Protein AF-A0A2E9D670-F1 (afdb_monomer)

Structure (mmCIF, N/CA/C/O backbone):
data_AF-A0A2E9D670-F1
#
_entry.id   AF-A0A2E9D670-F1
#
loop_
_atom_site.group_PDB
_atom_site.id
_atom_site.type_symbol
_atom_site.label_atom_id
_atom_site.label_alt_id
_atom_site.label_comp_id
_atom_site.label_asym_id
_atom_site.label_entity_id
_atom_site.label_seq_id
_atom_site.pdbx_PDB_ins_code
_atom_site.Cartn_x
_atom_site.Cartn_y
_atom_site.Cartn_z
_atom_site.occupancy
_atom_site.B_iso_or_equiv
_atom_site.auth_seq_id
_atom_site.auth_comp_id
_atom_site.auth_asym_id
_atom_site.auth_atom_id
_atom_site.pdbx_PDB_model_num
ATOM 1 N N . MET A 1 1 ? -8.654 -18.720 -28.852 1.00 49.03 1 MET A N 1
ATOM 2 C CA . MET A 1 1 ? -7.302 -19.100 -28.391 1.00 49.03 1 MET A CA 1
ATOM 3 C C . MET A 1 1 ? -7.287 -18.850 -26.893 1.00 49.03 1 MET A C 1
ATOM 5 O O . MET A 1 1 ? -7.589 -17.731 -26.506 1.00 49.03 1 MET A O 1
ATOM 9 N N . TRP A 1 2 ? -7.095 -19.878 -26.067 1.00 53.84 2 TRP A N 1
ATOM 10 C CA . TRP A 1 2 ? -7.056 -19.722 -24.609 1.00 53.84 2 TRP A CA 1
ATOM 11 C C . TRP A 1 2 ? -5.605 -19.459 -24.203 1.00 53.84 2 TRP A C 1
ATOM 13 O O . TRP A 1 2 ? -4.738 -20.267 -24.533 1.00 53.84 2 TRP A O 1
ATOM 23 N N . TYR A 1 3 ? -5.334 -18.323 -23.559 1.00 76.00 3 TYR A N 1
ATOM 24 C CA . TYR A 1 3 ? -4.013 -18.028 -23.004 1.00 76.00 3 TYR A CA 1
ATOM 25 C C . TYR A 1 3 ? -3.920 -18.677 -21.622 1.00 76.00 3 TYR A C 1
ATOM 27 O O . TYR A 1 3 ? -4.697 -18.342 -20.730 1.00 76.00 3 TYR A O 1
ATOM 35 N N . TRP A 1 4 ? -3.008 -19.635 -21.467 1.00 87.31 4 TRP A N 1
ATOM 36 C CA . TRP A 1 4 ? -2.663 -20.201 -20.164 1.00 87.31 4 TRP A CA 1
ATOM 37 C C . TRP A 1 4 ? -1.632 -19.302 -19.472 1.00 87.31 4 TRP A C 1
ATOM 39 O O . TRP A 1 4 ? -0.824 -18.686 -20.170 1.00 87.31 4 TRP A O 1
ATOM 49 N N . PRO A 1 5 ? -1.658 -19.209 -18.133 1.00 90.75 5 PRO A N 1
ATOM 50 C CA . PRO A 1 5 ? -0.642 -18.475 -17.391 1.00 90.75 5 PRO A CA 1
ATOM 51 C C . PRO A 1 5 ? 0.732 -19.117 -17.586 1.00 90.75 5 PRO A C 1
ATOM 53 O O . PRO A 1 5 ? 0.856 -20.342 -17.644 1.00 90.75 5 PRO A O 1
ATOM 56 N N . GLU A 1 6 ? 1.754 -18.277 -17.676 1.00 92.50 6 GLU A N 1
ATOM 57 C CA . GLU A 1 6 ? 3.156 -18.676 -17.824 1.00 92.50 6 GLU A CA 1
ATOM 58 C C . GLU A 1 6 ? 3.788 -19.011 -16.468 1.00 92.50 6 GLU A C 1
ATOM 60 O O . GLU A 1 6 ? 4.666 -19.868 -16.391 1.00 92.50 6 GLU A O 1
ATOM 65 N N . GLU A 1 7 ? 3.314 -18.378 -15.391 1.00 93.00 7 GLU A N 1
ATOM 66 C CA . GLU A 1 7 ? 3.809 -18.573 -14.029 1.00 93.00 7 GLU A CA 1
ATOM 67 C C . GLU A 1 7 ? 2.666 -18.433 -13.011 1.00 93.00 7 GLU A C 1
ATOM 69 O O . GLU A 1 7 ? 1.752 -17.623 -13.184 1.00 93.00 7 GLU A O 1
ATOM 74 N N . TRP A 1 8 ? 2.748 -19.212 -11.930 1.00 95.06 8 TRP A N 1
ATOM 75 C CA . TRP A 1 8 ? 1.956 -19.030 -10.716 1.00 95.06 8 TRP A CA 1
AT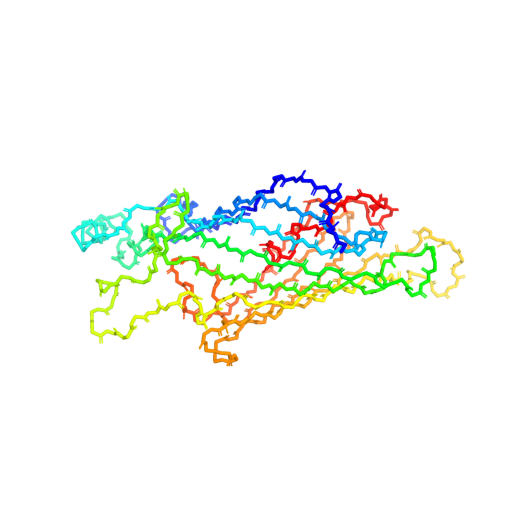OM 76 C C . TRP A 1 8 ? 2.890 -18.819 -9.536 1.00 95.06 8 TRP A C 1
ATOM 78 O O . TRP A 1 8 ? 3.840 -19.583 -9.363 1.00 95.06 8 TRP A O 1
ATOM 88 N N . TYR A 1 9 ? 2.593 -17.840 -8.692 1.00 93.50 9 TYR A N 1
ATOM 89 C CA . TYR A 1 9 ? 3.365 -17.608 -7.478 1.00 93.50 9 TYR A CA 1
ATOM 90 C C . TYR A 1 9 ? 2.505 -17.015 -6.366 1.00 93.50 9 TYR A C 1
ATOM 92 O O . TYR A 1 9 ? 1.443 -16.439 -6.601 1.00 93.50 9 TYR A O 1
ATOM 100 N N . ALA A 1 10 ? 2.977 -17.172 -5.133 1.00 93.25 10 ALA A N 1
ATOM 101 C CA . ALA A 1 10 ? 2.419 -16.500 -3.971 1.00 93.25 10 ALA A CA 1
ATOM 102 C C . ALA A 1 10 ? 3.334 -15.337 -3.580 1.00 93.25 10 ALA A C 1
ATOM 104 O O . ALA A 1 10 ? 4.556 -15.486 -3.564 1.00 93.25 10 ALA A O 1
ATOM 105 N N . SER A 1 11 ? 2.745 -14.195 -3.248 1.00 91.94 11 SER A N 1
ATOM 106 C CA . SER A 1 11 ? 3.453 -13.013 -2.753 1.00 91.94 11 SER A CA 1
ATOM 107 C C . SER A 1 11 ? 2.910 -12.613 -1.390 1.00 91.94 11 SER A C 1
ATOM 109 O O . SER A 1 11 ? 1.715 -12.759 -1.134 1.00 91.94 11 SER A O 1
ATOM 111 N N . LEU A 1 12 ? 3.763 -12.048 -0.539 1.00 93.00 12 LEU A N 1
ATOM 112 C CA . LEU A 1 12 ? 3.358 -11.428 0.717 1.00 93.00 12 LEU A CA 1
ATOM 113 C C . LEU A 1 12 ? 3.993 -10.047 0.808 1.00 93.00 12 LEU A C 1
ATOM 115 O O . LEU A 1 12 ? 5.211 -9.924 0.884 1.00 93.00 12 LEU A O 1
ATOM 119 N N . THR A 1 13 ? 3.160 -9.011 0.856 1.00 92.38 13 THR A N 1
ATOM 120 C CA . THR A 1 13 ? 3.615 -7.665 1.210 1.00 92.38 13 THR A CA 1
ATOM 121 C C . THR A 1 13 ? 3.264 -7.363 2.663 1.00 92.38 13 THR A C 1
ATOM 123 O O . THR A 1 13 ? 2.138 -7.600 3.098 1.00 92.38 13 THR A O 1
ATOM 126 N N . GLY A 1 14 ? 4.232 -6.831 3.407 1.00 91.88 14 GLY A N 1
ATOM 127 C CA . GLY A 1 14 ? 4.066 -6.388 4.787 1.00 91.88 14 GLY A CA 1
ATOM 128 C C . GLY A 1 14 ? 4.483 -4.930 4.954 1.00 91.88 14 GLY A C 1
ATOM 129 O O . GLY A 1 14 ? 5.541 -4.538 4.464 1.00 91.88 14 GLY A O 1
ATOM 130 N N . ARG A 1 15 ? 3.691 -4.131 5.674 1.00 91.69 15 ARG A N 1
ATOM 131 C CA . ARG A 1 15 ? 4.091 -2.800 6.154 1.00 91.69 15 ARG A CA 1
ATOM 132 C C . ARG A 1 15 ? 3.866 -2.711 7.655 1.00 91.69 15 ARG A C 1
ATOM 134 O O . ARG A 1 15 ? 2.823 -3.125 8.151 1.00 91.69 15 ARG A O 1
ATOM 141 N N . PHE A 1 16 ? 4.852 -2.153 8.349 1.00 92.88 16 PHE A N 1
ATOM 142 C CA . PHE A 1 16 ? 4.865 -2.024 9.801 1.00 92.88 16 PHE A CA 1
ATOM 143 C C . PHE A 1 16 ? 5.211 -0.589 10.181 1.00 92.88 16 PHE A C 1
ATOM 145 O O . PHE A 1 16 ? 6.105 0.026 9.600 1.00 92.88 16 PHE A O 1
ATOM 152 N N . SER A 1 17 ? 4.489 -0.041 11.145 1.00 90.88 17 SER A N 1
ATOM 153 C CA . SER A 1 17 ? 4.687 1.298 11.677 1.00 90.88 17 SER A CA 1
ATOM 154 C C . SER A 1 17 ? 4.728 1.227 13.194 1.00 90.88 17 SER A C 1
ATOM 156 O O . SER A 1 17 ? 3.840 0.676 13.850 1.00 90.88 17 SER A O 1
ATOM 158 N N . GLN A 1 18 ? 5.821 1.756 13.732 1.00 92.00 18 GLN A N 1
ATOM 159 C CA . GLN A 1 18 ? 6.082 1.832 15.156 1.00 92.00 18 GLN A CA 1
ATOM 160 C C . GLN A 1 18 ? 5.882 3.268 15.616 1.00 92.00 18 GLN A C 1
ATOM 162 O O . GLN A 1 18 ? 6.469 4.197 15.059 1.00 92.00 18 GLN A O 1
ATOM 167 N N . TYR A 1 19 ? 5.096 3.439 16.671 1.00 90.00 19 TYR A N 1
ATOM 168 C CA . TYR A 1 19 ? 5.005 4.717 17.356 1.00 90.00 19 TYR A CA 1
ATOM 169 C C . TYR A 1 19 ? 6.160 4.833 18.339 1.00 90.00 19 TYR A C 1
ATOM 171 O O . TYR A 1 19 ? 6.303 4.005 19.232 1.00 90.00 19 TYR A O 1
ATOM 179 N N . VAL A 1 20 ? 6.992 5.861 18.191 1.00 91.38 20 VAL A N 1
ATOM 180 C CA . VAL A 1 20 ? 8.143 6.082 19.072 1.00 91.38 20 VAL A CA 1
ATOM 181 C C . VAL A 1 20 ? 7.762 7.107 20.134 1.00 91.38 20 VAL A C 1
ATOM 183 O O . VAL A 1 20 ? 7.506 8.264 19.815 1.00 91.38 20 VAL A O 1
ATOM 186 N N . LYS A 1 21 ? 7.753 6.687 21.406 1.00 91.25 21 LYS A N 1
ATOM 187 C CA . LYS A 1 21 ? 7.510 7.521 22.605 1.00 91.25 21 LYS A CA 1
ATOM 188 C C . LYS A 1 21 ? 6.124 8.176 22.734 1.00 91.25 21 LYS A C 1
ATOM 190 O O . LYS A 1 21 ? 5.902 8.884 23.709 1.00 91.25 21 LYS A O 1
ATOM 195 N N . THR A 1 22 ? 5.195 7.953 21.807 1.00 88.38 22 THR A N 1
ATOM 196 C CA . THR A 1 22 ? 3.822 8.505 21.871 1.00 88.38 22 THR A CA 1
ATOM 197 C C . THR A 1 22 ? 2.778 7.513 22.386 1.00 88.38 22 THR A C 1
ATOM 199 O O . THR A 1 22 ? 1.620 7.877 22.581 1.00 88.38 22 THR A O 1
ATOM 202 N N . ARG A 1 23 ? 3.177 6.254 22.563 1.00 87.38 23 ARG A N 1
ATOM 203 C CA . ARG A 1 23 ? 2.367 5.135 23.047 1.00 87.38 23 ARG A CA 1
ATOM 204 C C . ARG A 1 23 ? 3.189 4.341 24.053 1.00 87.38 23 ARG A C 1
ATOM 206 O O . ARG A 1 23 ? 4.415 4.259 23.907 1.00 87.38 23 ARG A O 1
ATOM 213 N N . ASP A 1 24 ? 2.516 3.730 25.015 1.00 89.00 24 ASP A N 1
ATOM 214 C CA . ASP A 1 24 ? 3.129 2.882 26.026 1.00 89.00 24 ASP A CA 1
ATOM 215 C C . ASP A 1 24 ? 3.973 1.785 25.366 1.00 89.00 24 ASP A C 1
ATOM 217 O O . ASP A 1 24 ? 3.537 1.100 24.442 1.00 89.00 24 ASP A O 1
ATOM 221 N N . SER A 1 25 ? 5.222 1.671 25.815 1.00 90.44 25 SER A N 1
ATOM 222 C CA . SER A 1 25 ? 6.224 0.738 25.284 1.00 90.44 25 SER A CA 1
ATOM 223 C C . SER A 1 25 ? 6.575 0.876 23.788 1.00 90.44 25 SER A C 1
ATOM 225 O O . SER A 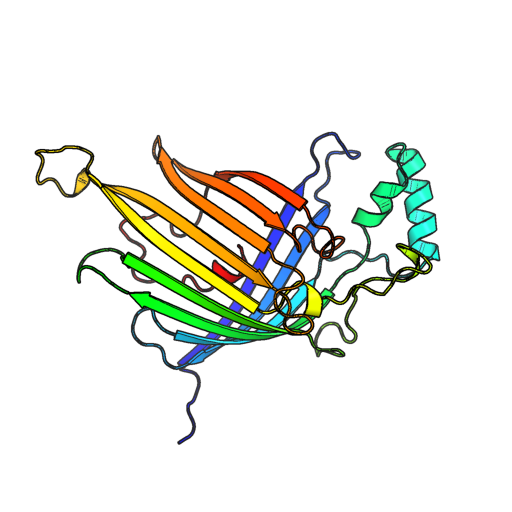1 25 ? 7.233 -0.003 23.239 1.00 90.44 25 SER A O 1
ATOM 227 N N . SER A 1 26 ? 6.223 1.988 23.125 1.00 91.62 26 SER A N 1
ATOM 228 C CA . SER A 1 26 ? 6.531 2.252 21.701 1.00 91.62 26 SER A CA 1
ATOM 229 C C . SER A 1 26 ? 6.196 1.071 20.762 1.00 91.62 26 SER A C 1
ATOM 231 O O . SER A 1 26 ? 7.090 0.495 20.130 1.00 91.62 26 SER A O 1
ATOM 233 N N . PRO A 1 27 ? 4.918 0.664 20.689 1.00 90.94 27 PRO A N 1
ATOM 234 C CA . PRO A 1 27 ? 4.485 -0.562 20.044 1.00 90.94 27 PRO A CA 1
ATOM 235 C C . PRO A 1 27 ? 4.449 -0.436 18.515 1.00 90.94 27 PRO A C 1
ATOM 237 O O . PRO A 1 27 ? 4.354 0.657 17.946 1.00 90.94 27 PRO A O 1
ATOM 240 N N . VAL A 1 28 ? 4.471 -1.592 17.847 1.00 92.25 28 VAL A N 1
ATOM 241 C CA . VAL A 1 28 ? 4.151 -1.718 16.420 1.00 92.25 28 VAL A CA 1
ATOM 242 C C . VAL A 1 28 ? 2.642 -1.889 16.287 1.00 92.25 28 VAL A C 1
ATOM 244 O O . VAL A 1 28 ? 2.092 -2.908 16.704 1.00 92.25 28 VAL A O 1
ATOM 247 N N . ILE A 1 29 ? 1.979 -0.884 15.723 1.00 88.12 29 ILE A N 1
ATOM 248 C CA . ILE A 1 29 ? 0.515 -0.808 15.652 1.00 88.12 29 ILE A CA 1
ATOM 249 C C . ILE A 1 29 ? 0.053 -0.840 14.203 1.00 88.12 29 ILE A C 1
ATOM 251 O O . ILE A 1 29 ? -0.668 -1.765 13.828 1.00 88.12 29 ILE A O 1
ATOM 255 N N . GLY A 1 30 ? 0.495 0.142 13.406 1.00 86.50 30 GLY A N 1
ATOM 256 C CA . GLY A 1 30 ? 0.140 0.248 11.996 1.00 86.50 30 GLY A CA 1
ATOM 257 C C . GLY A 1 30 ? 0.738 -0.939 11.261 1.00 86.50 30 GLY A C 1
ATOM 258 O O . GLY A 1 30 ? 1.947 -1.003 11.036 1.00 86.50 30 GLY A O 1
ATOM 259 N N . LYS A 1 31 ? -0.094 -1.930 10.963 1.00 93.38 31 LYS A N 1
ATOM 260 C CA . LYS A 1 31 ? 0.290 -3.173 10.300 1.00 93.38 31 LYS A CA 1
ATOM 261 C C . LYS A 1 31 ? -0.563 -3.306 9.055 1.00 93.38 31 LYS A C 1
ATOM 263 O O . LYS A 1 31 ? -1.755 -3.026 9.082 1.00 93.38 31 LYS A O 1
ATOM 268 N N . ARG A 1 32 ? 0.040 -3.776 7.974 1.00 94.94 32 ARG A N 1
ATOM 269 C CA . ARG A 1 32 ? -0.664 -4.153 6.750 1.00 94.94 32 ARG A CA 1
ATOM 270 C C . ARG A 1 32 ? -0.041 -5.428 6.235 1.00 94.94 32 ARG A C 1
ATOM 272 O O . ARG A 1 32 ? 1.134 -5.431 5.877 1.00 94.94 32 ARG A O 1
ATOM 279 N N . PHE A 1 33 ? -0.827 -6.488 6.216 1.00 95.81 33 PHE A N 1
ATOM 280 C CA . PHE A 1 33 ? -0.492 -7.763 5.608 1.00 95.81 33 PHE A CA 1
ATOM 281 C C . PHE A 1 33 ? -1.283 -7.878 4.318 1.00 95.81 33 PHE A C 1
ATOM 283 O O . PHE A 1 33 ? -2.485 -7.643 4.318 1.00 95.81 33 PHE A O 1
ATOM 290 N N . ASN A 1 34 ? -0.608 -8.211 3.224 1.00 96.00 34 ASN A N 1
ATOM 291 C CA . ASN A 1 34 ? -1.232 -8.355 1.918 1.00 96.00 34 ASN A CA 1
ATOM 292 C C . ASN A 1 34 ? -0.696 -9.601 1.191 1.00 96.00 34 ASN A C 1
ATOM 294 O O . ASN A 1 34 ? 0.164 -9.471 0.311 1.00 96.00 34 ASN A O 1
ATOM 298 N N . PRO A 1 35 ? -1.097 -10.818 1.610 1.00 96.12 35 PRO A N 1
ATOM 299 C CA . PRO A 1 35 ? -0.859 -12.028 0.834 1.00 96.12 35 PRO A CA 1
ATOM 300 C C . PRO A 1 35 ? -1.681 -12.039 -0.463 1.00 96.12 35 PRO A C 1
ATOM 302 O O . PRO A 1 35 ? -2.842 -11.631 -0.488 1.00 96.12 35 PRO A O 1
ATOM 305 N N . ALA A 1 36 ? -1.100 -12.571 -1.536 1.00 96.25 36 ALA A N 1
ATOM 306 C CA . ALA A 1 36 ? -1.798 -12.785 -2.798 1.00 96.25 36 ALA A CA 1
ATOM 307 C C . ALA A 1 36 ? -1.303 -14.037 -3.527 1.00 96.25 36 ALA A C 1
ATOM 309 O O . ALA A 1 36 ? -0.122 -14.383 -3.465 1.00 96.25 36 ALA A O 1
ATOM 310 N N . LEU A 1 37 ? -2.217 -14.684 -4.248 1.00 96.69 37 LEU A N 1
ATOM 311 C CA . LEU A 1 37 ? -1.911 -15.675 -5.272 1.00 96.69 37 LEU A CA 1
ATOM 312 C C . LEU A 1 37 ? -1.994 -14.991 -6.635 1.00 96.69 37 LEU A C 1
ATOM 314 O O . LEU A 1 37 ? -2.981 -14.314 -6.931 1.00 96.69 37 LEU A O 1
ATOM 318 N N . VAL A 1 38 ? -0.964 -15.168 -7.455 1.00 96.12 38 VAL A N 1
ATOM 319 C CA . VAL A 1 38 ? -0.792 -14.437 -8.708 1.00 96.12 38 VAL A CA 1
ATOM 320 C C . VAL A 1 38 ? -0.579 -15.403 -9.867 1.00 96.12 38 VAL A C 1
ATOM 322 O O . VAL A 1 38 ? 0.178 -16.367 -9.754 1.00 96.12 38 VAL A O 1
ATOM 325 N N . ALA A 1 39 ? -1.250 -15.118 -10.980 1.00 96.69 39 ALA A N 1
ATOM 326 C CA . ALA A 1 39 ? -1.075 -15.749 -12.277 1.00 96.69 39 ALA A CA 1
ATOM 327 C C . ALA A 1 39 ? -0.496 -14.726 -13.259 1.00 96.69 39 ALA A C 1
ATOM 329 O O . ALA A 1 39 ? -1.113 -13.685 -13.499 1.00 96.69 39 ALA A O 1
ATOM 330 N N . ARG A 1 40 ? 0.661 -15.032 -13.845 1.00 95.38 40 ARG A N 1
ATOM 331 C CA . ARG A 1 40 ? 1.338 -14.174 -14.822 1.00 95.38 40 ARG A CA 1
ATOM 332 C C . ARG A 1 40 ? 1.036 -14.601 -16.252 1.00 95.38 40 ARG A C 1
ATOM 334 O O . ARG A 1 40 ? 1.036 -15.789 -16.569 1.00 95.38 40 ARG A O 1
ATOM 341 N N . PHE A 1 41 ? 0.835 -13.617 -17.117 1.00 95.19 41 PHE A N 1
ATOM 342 C CA . PHE A 1 41 ? 0.569 -13.761 -18.541 1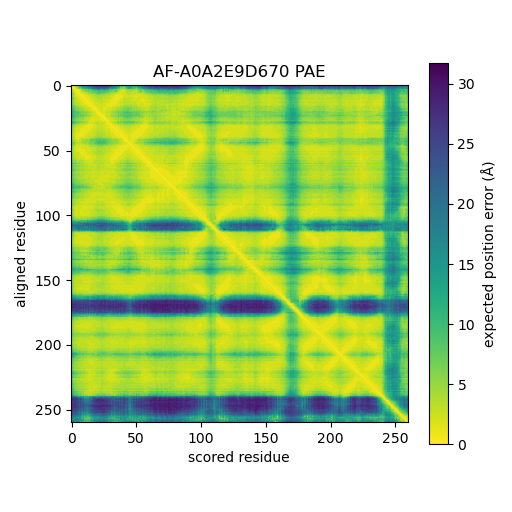.00 95.19 41 PHE A CA 1
ATOM 343 C C . PHE A 1 41 ? 1.401 -12.760 -19.351 1.00 95.19 41 PHE A C 1
ATOM 345 O O . PHE A 1 41 ? 1.804 -11.708 -18.848 1.00 95.19 41 PHE A O 1
ATOM 352 N N . LEU A 1 42 ? 1.535 -13.029 -20.652 1.00 92.75 42 LEU A N 1
ATOM 353 C CA . LEU A 1 42 ? 2.109 -12.111 -21.644 1.00 92.75 42 LEU A CA 1
ATOM 354 C C . LEU A 1 42 ? 3.539 -11.654 -21.302 1.00 92.75 42 LEU A C 1
ATOM 356 O O . LEU A 1 42 ? 3.923 -10.519 -21.598 1.00 92.75 42 LEU A O 1
ATOM 360 N N . GLN A 1 43 ? 4.326 -12.523 -20.675 1.00 90.06 43 GLN A N 1
ATOM 361 C CA . GLN A 1 43 ? 5.676 -12.229 -20.243 1.00 90.06 43 GLN A CA 1
ATOM 362 C C . GLN A 1 43 ? 6.610 -12.121 -21.446 1.00 90.06 43 GLN A C 1
ATOM 364 O O . GLN A 1 43 ? 6.842 -13.066 -22.203 1.00 90.06 43 GLN A O 1
ATOM 369 N N . LYS A 1 44 ? 7.210 -10.943 -21.605 1.00 87.31 44 LYS A N 1
ATOM 370 C CA . LYS A 1 44 ? 8.240 -10.695 -22.614 1.00 87.31 44 LYS A CA 1
ATOM 371 C C . LYS A 1 44 ? 9.369 -9.880 -22.006 1.00 87.31 44 LYS A C 1
ATOM 373 O O . LYS A 1 44 ? 9.288 -8.652 -21.905 1.00 87.31 44 LYS A O 1
ATOM 378 N N . GLY A 1 45 ? 10.436 -10.583 -21.628 1.00 84.94 45 GLY A N 1
ATOM 379 C CA . GLY A 1 45 ? 11.516 -10.009 -20.832 1.00 84.94 45 GLY A CA 1
ATOM 380 C C . GLY A 1 45 ? 10.972 -9.562 -19.479 1.00 84.94 45 GLY A C 1
ATOM 381 O O . GLY A 1 45 ? 10.410 -10.362 -18.737 1.00 84.94 45 GLY A O 1
ATOM 382 N N . GLU A 1 46 ? 11.098 -8.271 -19.191 1.00 84.00 46 GLU A N 1
ATOM 383 C CA . GLU A 1 46 ? 10.616 -7.666 -17.951 1.00 84.00 46 GLU A CA 1
ATOM 384 C C . GLU A 1 46 ? 9.151 -7.208 -17.970 1.00 84.00 46 GLU A C 1
ATOM 386 O O . GLU A 1 46 ? 8.645 -6.812 -16.918 1.00 84.00 46 GLU A O 1
ATOM 391 N N . ASN A 1 47 ? 8.487 -7.240 -19.127 1.00 90.44 47 ASN A N 1
ATOM 392 C CA . ASN A 1 47 ? 7.079 -6.869 -19.273 1.00 90.44 47 ASN A CA 1
ATOM 393 C C . ASN A 1 47 ? 6.190 -8.062 -18.945 1.00 90.44 47 ASN A C 1
ATOM 395 O O . ASN A 1 47 ? 6.503 -9.171 -19.379 1.00 90.44 47 ASN A O 1
ATOM 399 N N . TYR A 1 48 ? 5.085 -7.836 -18.241 1.00 93.25 48 TYR A N 1
ATOM 400 C CA . TYR A 1 48 ? 4.110 -8.880 -17.928 1.00 93.25 48 TYR A CA 1
ATOM 401 C C . TYR A 1 48 ? 2.745 -8.296 -17.552 1.00 93.25 48 TYR A C 1
ATOM 403 O O . TYR A 1 48 ? 2.625 -7.120 -17.192 1.00 93.25 48 TYR A O 1
ATOM 411 N N . LEU A 1 49 ? 1.725 -9.149 -17.592 1.00 96.06 49 LEU A N 1
ATOM 412 C CA . LEU A 1 49 ? 0.396 -8.911 -17.047 1.00 96.06 49 LEU A CA 1
ATOM 413 C C . LEU A 1 49 ? 0.112 -9.941 -15.951 1.00 96.06 49 LEU A C 1
ATOM 415 O O . LEU A 1 49 ? 0.047 -11.133 -16.225 1.00 96.06 49 LEU A O 1
ATOM 419 N N . ASP A 1 50 ? -0.124 -9.476 -14.736 1.00 97.06 50 ASP A N 1
ATOM 420 C CA . ASP A 1 50 ? -0.479 -10.316 -13.601 1.00 97.06 50 ASP A CA 1
ATOM 421 C C . ASP A 1 50 ? -1.972 -10.176 -13.288 1.00 97.06 50 ASP A C 1
ATOM 423 O O . ASP A 1 50 ? -2.502 -9.065 -13.214 1.00 97.06 50 ASP A O 1
ATOM 427 N N . LEU A 1 51 ? -2.637 -11.308 -13.065 1.00 97.62 51 LEU A N 1
ATOM 428 C CA . LEU A 1 51 ? -3.951 -11.393 -12.431 1.00 97.62 51 LEU A CA 1
ATOM 429 C C . LEU A 1 51 ? -3.773 -11.980 -11.035 1.00 97.62 51 LEU A C 1
ATOM 431 O O . LEU A 1 51 ? -3.046 -12.958 -10.872 1.00 97.62 51 LEU A O 1
ATOM 435 N N . SER A 1 52 ? -4.435 -11.423 -10.028 1.00 96.44 52 SER A N 1
ATOM 436 C CA . SER A 1 52 ? -4.288 -11.898 -8.655 1.00 96.44 52 SER A CA 1
ATOM 437 C C . SER A 1 52 ? -5.603 -12.013 -7.904 1.00 96.44 52 SER A C 1
ATOM 439 O O . SER A 1 52 ? -6.576 -11.315 -8.186 1.00 96.44 52 SER A O 1
ATOM 441 N N . ILE A 1 53 ? -5.601 -12.896 -6.911 1.00 97.31 53 ILE A N 1
ATOM 442 C CA . ILE A 1 53 ? -6.539 -12.864 -5.798 1.00 97.31 53 ILE A CA 1
ATOM 443 C C . ILE A 1 53 ? -5.736 -12.608 -4.530 1.00 97.31 53 ILE A C 1
ATOM 445 O O . ILE A 1 53 ? -4.761 -13.309 -4.250 1.00 97.31 53 ILE A O 1
ATOM 449 N N . GLY A 1 54 ? -6.101 -11.562 -3.803 1.00 96.81 54 GLY A N 1
ATOM 450 C CA . GLY A 1 54 ? -5.376 -11.133 -2.618 1.00 96.81 54 GLY A CA 1
ATOM 451 C C . GLY A 1 54 ? -6.298 -10.857 -1.450 1.00 96.81 54 GLY A C 1
ATOM 452 O O . GLY A 1 54 ? -7.502 -10.672 -1.615 1.00 96.81 54 GLY A O 1
ATOM 453 N N . HIS A 1 55 ? -5.693 -10.823 -0.276 1.00 97.06 55 HIS A N 1
ATOM 454 C CA . HIS A 1 55 ? -6.318 -10.426 0.972 1.00 97.06 55 HIS A CA 1
ATOM 455 C C . HIS A 1 55 ? -5.447 -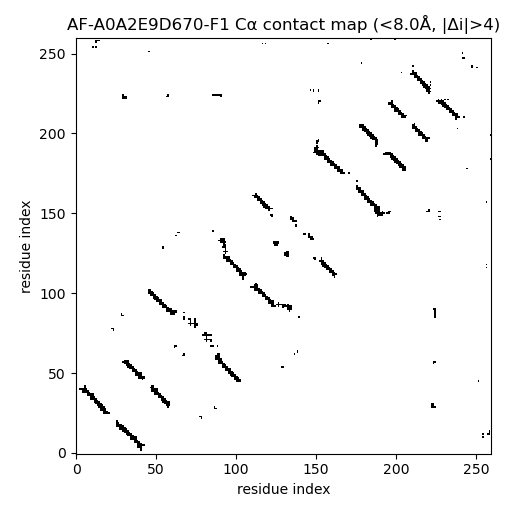9.359 1.604 1.00 97.06 55 HIS A C 1
ATOM 457 O O . HIS A 1 55 ? -4.234 -9.520 1.649 1.00 97.06 55 HIS A O 1
ATOM 463 N N . GLU A 1 56 ? -6.047 -8.286 2.093 1.00 96.19 56 GLU A N 1
ATOM 464 C CA . GLU A 1 56 ? -5.343 -7.214 2.777 1.00 96.19 56 GLU A CA 1
ATOM 465 C C . GLU A 1 56 ? -5.989 -6.963 4.132 1.00 96.19 56 GLU A C 1
ATOM 467 O O . GLU A 1 56 ? -7.195 -6.767 4.192 1.00 96.19 56 GLU A O 1
ATOM 472 N N . SER A 1 57 ? -5.199 -6.950 5.206 1.00 96.31 57 SER A N 1
ATOM 473 C CA . SER A 1 57 ? -5.701 -6.698 6.560 1.00 96.31 57 SER A CA 1
ATOM 474 C C . SER A 1 57 ? -4.645 -6.094 7.481 1.00 96.31 57 SER A C 1
ATOM 476 O O . SER A 1 57 ? -3.443 -6.134 7.201 1.00 96.31 57 SER A O 1
ATOM 478 N N . ASN A 1 58 ? -5.087 -5.518 8.600 1.00 95.62 58 ASN A N 1
ATOM 479 C CA . ASN A 1 58 ? -4.197 -4.964 9.628 1.00 95.62 58 ASN A CA 1
ATOM 480 C C . ASN A 1 58 ? -3.968 -5.896 10.832 1.00 95.62 58 ASN A C 1
ATOM 482 O O . ASN A 1 58 ? -3.148 -5.601 11.709 1.00 95.62 58 ASN A O 1
ATOM 486 N N . GLY A 1 59 ? -4.664 -7.037 10.876 1.00 94.12 59 GLY A N 1
ATOM 487 C CA . GLY A 1 59 ? -4.560 -8.012 11.962 1.00 94.12 59 GLY A CA 1
ATOM 488 C C . GLY A 1 59 ? -4.970 -7.451 13.328 1.00 94.12 59 GLY A C 1
ATOM 489 O O . GLY A 1 59 ? -4.385 -7.843 14.340 1.00 94.12 59 GLY A O 1
ATOM 490 N N . GLN A 1 60 ? -5.898 -6.493 13.349 1.00 94.94 60 GLN A N 1
ATOM 491 C CA . GLN A 1 60 ? -6.534 -5.973 14.560 1.00 94.94 60 GLN A CA 1
ATOM 492 C C . GLN A 1 60 ? -7.931 -6.591 14.742 1.00 94.94 60 GLN A C 1
ATOM 494 O O . GLN A 1 60 ? -8.419 -7.286 13.852 1.00 94.94 60 GLN A O 1
ATOM 499 N N . ASN A 1 61 ? -8.574 -6.386 15.894 1.00 93.00 61 ASN A N 1
ATOM 500 C CA . ASN A 1 61 ? -9.744 -7.176 16.305 1.00 93.00 61 ASN A CA 1
ATOM 501 C C . ASN A 1 61 ? -10.959 -6.371 16.796 1.00 93.00 61 ASN A C 1
ATOM 503 O O . ASN A 1 61 ? -11.988 -6.982 17.086 1.00 93.00 61 ASN A O 1
ATOM 507 N N . ILE A 1 62 ? -10.878 -5.041 16.909 1.00 95.88 62 ILE A N 1
ATOM 508 C CA . ILE A 1 62 ? -12.032 -4.235 17.326 1.00 95.88 62 ILE A CA 1
ATOM 509 C C . ILE A 1 62 ? -12.956 -4.021 16.129 1.00 95.88 62 ILE A C 1
ATOM 511 O O . ILE A 1 62 ? -12.591 -3.341 15.173 1.00 95.88 62 ILE A O 1
ATOM 515 N N . ASN A 1 63 ? -14.163 -4.574 16.199 1.00 94.81 63 ASN A N 1
ATOM 516 C CA . ASN A 1 63 ? -15.198 -4.417 15.173 1.00 94.81 63 ASN A CA 1
ATOM 517 C C . ASN A 1 63 ? -16.600 -4.191 15.765 1.00 94.81 63 ASN A C 1
ATOM 519 O O . ASN A 1 63 ? -17.599 -4.226 15.049 1.00 94.81 63 ASN A O 1
ATOM 523 N N . THR A 1 64 ? -16.691 -3.926 17.073 1.00 95.44 64 THR A N 1
ATOM 524 C CA . THR A 1 64 ? -17.954 -3.617 17.754 1.00 95.44 64 THR A CA 1
ATOM 525 C C . THR A 1 64 ? -17.843 -2.367 18.634 1.00 95.44 64 THR A C 1
ATOM 527 O O . THR A 1 64 ? -16.773 -2.106 19.194 1.00 95.44 64 THR A O 1
ATOM 530 N N . PRO A 1 65 ? -18.956 -1.637 18.857 1.00 95.75 65 PRO A N 1
ATOM 531 C CA . PRO A 1 65 ? -18.958 -0.458 19.727 1.00 95.75 65 PRO A CA 1
ATOM 532 C C . PRO A 1 65 ? -18.513 -0.765 21.165 1.00 95.75 65 PRO A C 1
ATOM 534 O O . PRO A 1 65 ? -17.817 0.031 21.786 1.00 95.75 65 PRO A O 1
ATOM 537 N N . GLY A 1 66 ? -18.889 -1.934 21.700 1.00 96.88 66 GLY A N 1
ATOM 538 C CA . GLY A 1 66 ? -18.534 -2.336 23.065 1.00 96.88 66 GLY A CA 1
ATOM 539 C C . GLY A 1 66 ? -17.038 -2.606 23.242 1.00 96.88 66 GLY A C 1
ATOM 540 O O . GLY A 1 66 ? -16.460 -2.206 24.249 1.00 96.88 66 GLY A O 1
ATOM 541 N N . GLN A 1 67 ? -16.398 -3.237 22.251 1.00 97.00 67 GLN A N 1
ATOM 542 C CA . GLN A 1 67 ? -14.943 -3.412 22.246 1.00 97.00 67 GLN A CA 1
ATOM 543 C C . GLN A 1 67 ? -14.225 -2.067 22.138 1.00 97.00 67 GLN A C 1
ATOM 545 O O . GLN A 1 67 ? -13.261 -1.841 22.862 1.00 97.00 67 GLN A O 1
ATOM 550 N N . PHE A 1 68 ? -14.713 -1.175 21.271 1.00 96.81 68 PHE A N 1
ATOM 551 C CA . PHE A 1 68 ? -14.124 0.147 21.091 1.00 96.81 68 PHE A CA 1
ATOM 552 C C . PHE A 1 68 ? -14.177 0.967 22.387 1.00 96.81 68 PHE A C 1
ATOM 554 O O . PHE A 1 68 ? -13.140 1.423 22.854 1.00 96.81 68 PHE A O 1
ATOM 561 N N . ALA A 1 69 ? -15.340 1.041 23.042 1.00 96.31 69 ALA A N 1
ATOM 562 C CA . ALA A 1 69 ? -15.491 1.745 24.318 1.00 96.31 69 ALA A CA 1
ATOM 563 C C . ALA A 1 69 ? -14.625 1.144 25.446 1.00 96.31 69 ALA A C 1
ATOM 565 O O . ALA A 1 69 ? -14.080 1.871 26.277 1.00 96.31 69 ALA A O 1
ATOM 566 N N . SER A 1 70 ? -14.480 -0.187 25.482 1.00 96.88 70 SER A N 1
ATOM 567 C CA . SER A 1 70 ? -13.586 -0.853 26.439 1.00 96.88 70 SER A CA 1
ATOM 568 C C . SER A 1 70 ? -12.123 -0.482 26.201 1.00 96.88 70 SER A C 1
ATOM 570 O O . SER A 1 70 ? -11.380 -0.261 27.155 1.00 96.88 70 SER A O 1
ATOM 572 N N . GLU A 1 71 ? -11.705 -0.414 24.939 1.00 96.06 71 GLU A N 1
ATOM 573 C CA . GLU A 1 71 ? -10.345 -0.040 24.571 1.00 96.06 71 GLU A CA 1
ATOM 574 C C . GLU A 1 71 ? -10.069 1.444 24.852 1.00 96.06 71 GLU A C 1
ATOM 576 O O . GLU A 1 71 ? -8.995 1.777 25.341 1.00 96.06 71 GLU A O 1
ATOM 581 N N . GLU A 1 72 ? -11.032 2.341 24.623 1.00 96.12 72 GLU A N 1
ATOM 582 C CA . GLU A 1 72 ? -10.900 3.759 24.985 1.00 96.12 72 GLU A CA 1
ATOM 583 C C . GLU A 1 72 ? -10.589 3.936 26.476 1.00 96.12 72 GLU A C 1
ATOM 585 O O . GLU A 1 72 ? -9.685 4.696 26.832 1.00 96.12 72 GLU A O 1
ATOM 590 N N . ALA A 1 73 ? -11.286 3.199 27.348 1.00 96.62 73 ALA A N 1
ATOM 591 C CA . ALA A 1 73 ? -11.031 3.220 28.786 1.00 96.62 73 ALA A CA 1
ATOM 592 C C . ALA A 1 73 ? -9.612 2.728 29.131 1.00 96.62 73 ALA A C 1
ATOM 594 O O . ALA A 1 73 ? -8.912 3.371 29.917 1.00 96.62 73 ALA A O 1
ATOM 595 N N . GLU A 1 74 ? -9.155 1.640 28.501 1.00 95.12 74 GLU A N 1
ATOM 596 C CA . GLU A 1 74 ? -7.794 1.113 28.675 1.00 95.12 74 GLU A CA 1
ATOM 597 C C . GLU A 1 74 ? -6.724 2.118 28.205 1.00 95.12 74 GLU A C 1
ATOM 599 O O . GLU A 1 74 ? -5.701 2.314 28.867 1.00 95.12 74 GLU A O 1
ATOM 604 N N . GLN A 1 75 ? -6.952 2.794 27.076 1.00 94.38 75 GLN A N 1
ATOM 605 C CA . GLN A 1 75 ? -6.010 3.766 26.517 1.00 94.38 75 GLN A CA 1
ATOM 606 C C . GLN A 1 75 ? -5.951 5.067 27.325 1.00 94.38 75 GLN A C 1
ATOM 608 O O . GLN A 1 75 ? -4.881 5.675 27.428 1.00 94.38 75 GLN A O 1
ATOM 613 N N . ILE A 1 76 ? -7.050 5.481 27.960 1.00 94.94 76 ILE A N 1
ATOM 614 C CA . ILE A 1 76 ? -7.025 6.563 28.954 1.00 94.94 76 ILE A CA 1
ATOM 615 C C . ILE A 1 76 ? -6.128 6.175 30.134 1.00 94.94 76 ILE A C 1
ATOM 617 O O . ILE A 1 76 ? -5.292 6.978 30.541 1.00 94.94 76 ILE A O 1
ATOM 621 N N . GLU A 1 77 ? -6.259 4.956 30.660 1.00 93.31 77 GLU A N 1
ATOM 622 C CA . GLU A 1 77 ? -5.474 4.500 31.813 1.00 93.31 77 GLU A CA 1
ATOM 623 C C . GLU A 1 77 ? -3.974 4.396 31.494 1.00 93.31 77 GLU A C 1
ATOM 625 O O . GLU A 1 77 ? -3.139 4.878 32.260 1.00 93.31 77 GLU A O 1
ATOM 630 N N . LYS A 1 78 ? -3.620 3.807 30.347 1.00 91.75 78 LYS A N 1
ATOM 631 C CA . LYS A 1 78 ? -2.217 3.559 29.972 1.00 91.75 78 LYS A CA 1
ATOM 632 C C . LYS A 1 78 ? -1.514 4.773 29.380 1.00 91.75 78 LYS A C 1
ATOM 634 O O . LYS A 1 78 ? -0.328 4.981 29.618 1.00 91.75 78 LYS A O 1
ATOM 639 N N . ASN A 1 79 ? -2.229 5.544 28.565 1.00 90.44 79 ASN A N 1
ATOM 640 C CA . ASN A 1 79 ? -1.641 6.565 27.700 1.00 90.44 79 ASN A CA 1
ATOM 641 C C . ASN A 1 79 ? -2.230 7.964 27.907 1.00 90.44 79 ASN A C 1
ATOM 643 O O . ASN A 1 79 ? -1.739 8.922 27.309 1.00 90.44 79 ASN A O 1
ATOM 647 N N . GLY A 1 80 ? -3.285 8.102 28.713 1.00 92.56 80 GLY A N 1
ATOM 648 C CA . GLY A 1 80 ? -3.977 9.374 28.915 1.00 92.56 80 GLY A CA 1
ATOM 649 C C . GLY A 1 80 ? -4.756 9.864 27.691 1.00 92.56 80 GLY A C 1
ATOM 650 O O . GLY A 1 80 ? -5.102 11.042 27.641 1.00 92.56 80 GLY A O 1
ATOM 651 N N . ASN A 1 81 ? -5.014 9.010 26.690 1.00 93.00 81 ASN A N 1
ATOM 652 C CA . ASN A 1 81 ? -5.687 9.414 25.454 1.00 93.00 81 ASN A CA 1
ATOM 653 C C . ASN A 1 81 ? -6.572 8.298 24.876 1.00 93.00 81 ASN A C 1
ATOM 655 O O . ASN A 1 81 ? -6.067 7.325 24.320 1.00 93.00 81 ASN A O 1
ATOM 659 N N . ALA A 1 82 ? -7.892 8.489 24.939 1.00 93.44 82 ALA A N 1
ATOM 660 C CA . ALA A 1 82 ? -8.890 7.568 24.388 1.00 93.44 82 ALA A CA 1
ATOM 661 C C . ALA A 1 82 ? -8.749 7.345 22.875 1.00 93.44 82 ALA A C 1
ATOM 663 O O . ALA A 1 82 ? -8.983 6.244 22.387 1.00 93.44 82 ALA A O 1
ATOM 664 N N . GLY A 1 83 ? -8.309 8.364 22.125 1.00 91.31 83 GLY A N 1
ATOM 665 C CA . GLY A 1 83 ? -8.213 8.303 20.665 1.00 91.31 83 GLY A CA 1
ATOM 666 C C . GLY A 1 83 ? -7.253 7.225 20.158 1.00 91.31 83 GLY A C 1
ATOM 667 O O . GLY A 1 83 ? -7.347 6.812 19.006 1.00 91.31 83 GLY A O 1
ATOM 668 N N . PHE A 1 84 ? -6.368 6.716 21.019 1.00 93.12 84 PHE A N 1
ATOM 669 C CA . PHE A 1 84 ? -5.459 5.621 20.684 1.00 93.12 84 PHE A CA 1
ATOM 670 C C . PHE A 1 84 ? -6.180 4.270 20.594 1.00 93.12 84 PHE A C 1
ATOM 672 O O . PHE A 1 84 ? -5.572 3.298 20.174 1.00 93.12 84 PHE A O 1
ATOM 679 N N . ALA A 1 85 ? -7.468 4.182 20.936 1.00 93.94 85 ALA A N 1
ATOM 680 C CA . ALA A 1 85 ? -8.270 2.985 20.689 1.00 93.94 85 ALA A CA 1
ATOM 681 C C . ALA A 1 85 ? -8.472 2.717 19.190 1.00 93.94 85 ALA A C 1
ATOM 683 O O . ALA A 1 85 ? -8.599 1.563 18.772 1.00 93.94 85 ALA A O 1
ATOM 684 N N . ARG A 1 86 ? -8.447 3.777 18.366 1.00 93.19 86 ARG A N 1
ATOM 685 C CA . ARG A 1 86 ? -8.598 3.689 16.904 1.00 93.19 86 ARG A CA 1
ATOM 686 C C . ARG A 1 86 ? -7.549 2.781 16.272 1.00 93.19 86 ARG A C 1
ATOM 688 O O . ARG A 1 86 ? -7.879 1.955 15.431 1.00 93.19 86 ARG A O 1
ATOM 695 N N . ASP A 1 87 ? -6.325 2.845 16.785 1.00 92.62 87 ASP A N 1
ATOM 696 C CA . ASP A 1 87 ? -5.164 2.030 16.415 1.00 92.62 87 ASP A CA 1
ATOM 697 C C . ASP A 1 87 ? -5.441 0.506 16.368 1.00 92.62 87 ASP A C 1
ATOM 699 O O . ASP A 1 87 ? -4.720 -0.245 15.702 1.00 92.62 87 ASP A O 1
ATOM 703 N N . LYS A 1 88 ? -6.466 0.030 17.089 1.00 94.44 88 LYS A N 1
ATOM 704 C CA . LYS A 1 88 ? -6.841 -1.388 17.200 1.00 94.44 88 LYS A CA 1
ATOM 705 C C . LYS A 1 88 ? -8.135 -1.756 16.460 1.00 94.44 88 LYS A C 1
ATOM 707 O O . LYS A 1 88 ? -8.623 -2.880 16.607 1.00 94.44 88 LYS A O 1
ATOM 712 N N . ILE A 1 89 ? -8.689 -0.853 15.653 1.00 96.31 89 ILE A N 1
ATOM 713 C CA . ILE A 1 89 ? -9.858 -1.147 14.820 1.00 96.31 89 ILE A CA 1
ATOM 714 C C . ILE A 1 89 ? -9.478 -2.130 13.710 1.00 96.31 89 ILE A C 1
ATOM 716 O O . ILE A 1 89 ? -8.482 -1.956 13.008 1.00 96.31 89 ILE A O 1
ATOM 720 N N . SER A 1 90 ? -10.278 -3.184 13.567 1.00 95.69 90 SER A N 1
ATOM 721 C CA . SER A 1 90 ? -10.087 -4.238 12.578 1.00 95.69 90 SER A CA 1
ATOM 722 C C . SER A 1 90 ? -10.427 -3.752 11.175 1.00 95.69 90 SER A C 1
ATOM 724 O O . SER A 1 90 ? -11.494 -3.178 10.949 1.00 95.69 90 SER A O 1
ATOM 726 N N . ARG A 1 91 ? -9.504 -3.972 10.238 1.00 96.06 91 ARG A N 1
ATOM 727 C CA . ARG A 1 91 ? -9.683 -3.672 8.818 1.00 96.06 91 ARG A CA 1
ATOM 728 C C . ARG A 1 91 ? -9.202 -4.840 7.989 1.00 96.06 91 ARG A C 1
ATOM 730 O O . ARG A 1 91 ? -8.084 -5.326 8.203 1.00 96.06 91 ARG A O 1
ATOM 737 N N . GLY A 1 92 ? -9.974 -5.157 6.961 1.00 96.19 92 GLY A N 1
ATOM 738 C CA . GLY A 1 92 ? -9.532 -6.049 5.913 1.00 96.19 92 GLY A CA 1
ATOM 739 C C . GLY A 1 92 ? -10.559 -6.313 4.822 1.00 96.19 92 GLY A C 1
ATOM 740 O O . GLY A 1 92 ? -11.743 -5.992 4.939 1.00 96.19 92 GLY A O 1
ATOM 741 N N . TRP A 1 93 ? -10.070 -6.833 3.705 1.00 95.81 93 TRP A N 1
ATOM 742 C CA . TRP A 1 93 ? -10.860 -7.132 2.518 1.00 95.81 93 TRP A CA 1
ATOM 743 C C . TRP A 1 93 ? -10.101 -8.070 1.589 1.00 95.81 93 TRP A C 1
ATOM 745 O O . TRP A 1 93 ? -8.872 -8.029 1.479 1.00 95.81 93 TRP A O 1
ATOM 755 N N . ASP A 1 94 ? -10.866 -8.838 0.826 1.00 97.81 94 ASP A N 1
ATOM 756 C CA . ASP A 1 94 ? -10.338 -9.603 -0.293 1.00 97.81 94 ASP A CA 1
ATOM 757 C C . ASP A 1 94 ? -10.526 -8.816 -1.594 1.00 97.81 94 ASP A C 1
ATOM 759 O O . ASP A 1 94 ? -11.449 -8.007 -1.735 1.00 97.81 94 ASP A O 1
ATOM 763 N N . TYR A 1 95 ? -9.649 -9.039 -2.568 1.00 97.62 95 TYR A N 1
ATOM 764 C CA . TYR A 1 95 ? -9.705 -8.346 -3.850 1.00 97.62 95 TYR A CA 1
ATOM 765 C C . TYR A 1 95 ? -9.264 -9.218 -5.022 1.00 97.62 95 TYR A C 1
ATOM 767 O O . TYR A 1 95 ? -8.472 -10.151 -4.881 1.00 97.62 95 TYR A O 1
ATOM 775 N N . LEU A 1 96 ? -9.748 -8.846 -6.206 1.00 98.19 96 LEU A N 1
ATOM 776 C CA . LEU A 1 96 ? -9.197 -9.277 -7.487 1.00 98.19 96 LEU A CA 1
ATOM 777 C C . LEU A 1 96 ? -8.268 -8.186 -8.013 1.00 98.19 96 LEU A C 1
ATOM 779 O O . LEU A 1 96 ? -8.656 -7.019 -8.069 1.00 98.19 96 LEU A O 1
ATOM 783 N N . GLY A 1 97 ? -7.045 -8.550 -8.377 1.00 97.81 97 GLY A N 1
ATOM 784 C CA . GLY A 1 97 ? -6.030 -7.626 -8.858 1.00 97.81 97 GLY A CA 1
ATOM 785 C C . GLY A 1 97 ? -5.679 -7.845 -10.324 1.00 97.81 97 GLY A C 1
ATOM 786 O O . GLY A 1 97 ? -5.663 -8.969 -10.819 1.00 97.81 97 GLY A O 1
ATOM 787 N N . VAL A 1 98 ? -5.349 -6.753 -11.003 1.00 98.00 98 VAL A N 1
ATOM 788 C CA . VAL A 1 98 ? -4.681 -6.744 -12.304 1.00 98.00 98 VAL A CA 1
ATOM 789 C C . VAL A 1 98 ? -3.472 -5.830 -12.185 1.00 98.00 98 VAL A C 1
ATOM 791 O O . VAL A 1 98 ? -3.609 -4.694 -11.736 1.00 98.00 98 VAL A O 1
ATOM 794 N N . THR A 1 99 ? -2.292 -6.300 -12.576 1.00 97.56 99 THR A N 1
ATOM 795 C CA . THR A 1 99 ? -1.084 -5.473 -12.675 1.00 97.56 99 THR A CA 1
ATOM 796 C C . THR A 1 99 ? -0.487 -5.617 -14.059 1.00 97.56 99 THR A C 1
ATOM 798 O O . THR A 1 99 ? -0.139 -6.714 -14.474 1.00 97.56 99 THR A O 1
ATOM 801 N N . TRP A 1 100 ? -0.323 -4.509 -14.766 1.00 97.00 100 TRP A N 1
ATOM 802 C CA . TRP A 1 100 ? 0.415 -4.473 -16.019 1.00 97.00 100 TRP A CA 1
ATOM 803 C C . TRP A 1 100 ? 1.735 -3.741 -15.803 1.00 97.00 100 TRP A C 1
ATOM 805 O O . TRP A 1 100 ? 1.735 -2.555 -15.467 1.00 97.00 100 TRP A O 1
ATOM 815 N N . LYS A 1 101 ? 2.853 -4.452 -15.985 1.00 94.31 101 LYS A N 1
ATOM 816 C CA . LYS A 1 101 ? 4.201 -3.884 -15.936 1.00 94.31 101 LYS A CA 1
ATOM 817 C C . LYS A 1 101 ? 4.744 -3.702 -17.348 1.00 94.31 101 LYS A C 1
ATOM 819 O O . LYS A 1 101 ? 4.738 -4.649 -18.137 1.00 94.31 101 LYS A O 1
ATOM 824 N N . ASN A 1 102 ? 5.306 -2.524 -17.611 1.00 93.12 102 ASN A N 1
ATOM 825 C CA . ASN A 1 102 ? 6.147 -2.280 -18.776 1.00 93.12 102 ASN A CA 1
ATOM 826 C C . ASN A 1 102 ? 7.529 -1.774 -18.348 1.00 93.12 102 ASN A C 1
ATOM 828 O O . ASN A 1 102 ? 7.634 -0.946 -17.448 1.00 93.12 102 ASN A O 1
ATOM 832 N N . ALA A 1 103 ? 8.582 -2.261 -18.992 1.00 89.62 103 ALA A N 1
ATOM 833 C CA . ALA A 1 103 ? 9.961 -1.841 -18.800 1.00 89.62 103 ALA A CA 1
ATOM 834 C C . ALA A 1 103 ? 10.561 -1.454 -20.157 1.00 89.62 103 ALA A C 1
ATOM 836 O O . ALA A 1 103 ? 10.661 -2.277 -21.072 1.00 89.62 103 ALA A O 1
ATOM 837 N N . GLU A 1 104 ? 10.954 -0.191 -20.281 1.00 85.75 104 GLU A N 1
ATOM 838 C CA . GLU A 1 104 ? 11.558 0.382 -21.477 1.00 85.75 104 GLU A CA 1
ATOM 839 C C . GLU A 1 104 ? 13.054 0.605 -21.263 1.00 85.75 104 GLU A C 1
ATOM 841 O O . GLU A 1 104 ? 13.484 1.287 -20.330 1.00 85.75 104 GLU A O 1
ATOM 846 N N . TYR A 1 105 ? 13.861 0.056 -22.168 1.00 79.94 105 TYR A N 1
ATOM 847 C CA . TYR A 1 105 ? 15.312 0.205 -22.153 1.00 79.94 105 TYR A CA 1
ATOM 848 C C . TYR A 1 105 ? 15.714 1.302 -23.133 1.00 79.94 105 TYR A C 1
ATOM 850 O O . TYR A 1 105 ? 15.538 1.163 -24.342 1.00 79.94 105 TYR A O 1
ATOM 858 N N . PHE A 1 106 ? 16.291 2.390 -22.624 1.00 74.75 106 PHE A N 1
ATOM 859 C CA . PHE A 1 106 ? 16.805 3.461 -23.484 1.00 74.75 106 PHE A CA 1
ATOM 860 C C . PHE A 1 106 ? 18.147 3.103 -24.128 1.00 74.75 106 PHE A C 1
ATOM 862 O O . PHE A 1 106 ? 18.503 3.683 -25.154 1.00 74.75 106 PHE A O 1
ATOM 869 N N . LYS A 1 107 ? 18.872 2.122 -23.570 1.00 68.88 107 LYS A N 1
ATOM 870 C CA . LYS A 1 107 ? 20.028 1.482 -24.206 1.00 68.88 107 LYS A CA 1
ATOM 871 C C . LYS A 1 107 ? 19.985 -0.039 -23.990 1.00 68.88 107 LYS A C 1
ATOM 873 O O . LYS A 1 107 ? 19.624 -0.450 -22.891 1.00 68.88 107 LYS A O 1
ATOM 878 N N . PRO A 1 108 ? 20.392 -0.862 -24.979 1.00 55.25 108 PRO A N 1
ATOM 879 C CA . PRO A 1 108 ? 20.299 -2.328 -24.903 1.00 55.25 108 PRO A CA 1
ATOM 880 C C . PRO A 1 108 ? 21.052 -2.988 -23.734 1.00 55.25 108 PRO A C 1
ATOM 882 O O . PRO A 1 108 ? 20.664 -4.071 -23.315 1.00 55.25 108 PRO A O 1
ATOM 885 N N . ASP A 1 109 ? 22.093 -2.334 -23.204 1.00 57.06 109 ASP A N 1
ATOM 886 C CA . ASP A 1 109 ? 22.991 -2.886 -22.174 1.00 57.06 109 ASP A CA 1
ATOM 887 C C . ASP A 1 109 ? 22.940 -2.127 -20.827 1.00 57.06 109 ASP A C 1
ATOM 889 O O . ASP A 1 109 ? 23.829 -2.285 -19.987 1.00 57.06 109 ASP A O 1
ATOM 893 N N . GLU A 1 110 ? 21.942 -1.262 -20.614 1.00 63.88 110 GLU A N 1
ATOM 894 C CA . GLU A 1 110 ? 21.752 -0.510 -19.360 1.00 63.88 110 GLU A CA 1
ATOM 895 C C . GLU A 1 110 ? 20.476 -0.970 -18.620 1.00 63.88 110 GLU A C 1
ATOM 897 O O . GLU A 1 110 ? 19.688 -1.751 -19.150 1.00 63.88 110 GLU A O 1
ATOM 902 N N . LEU A 1 111 ? 20.283 -0.509 -17.376 1.00 60.25 111 LEU A N 1
ATOM 903 C CA . LEU A 1 111 ? 19.015 -0.679 -16.649 1.00 60.25 111 LEU A CA 1
ATOM 904 C C . LEU A 1 111 ? 17.829 -0.131 -17.468 1.00 60.25 111 LEU A C 1
ATOM 906 O O . LEU A 1 111 ? 18.043 0.734 -18.330 1.00 60.25 111 LEU A O 1
ATOM 910 N N . PRO A 1 112 ? 16.585 -0.583 -17.194 1.00 59.25 112 PRO A N 1
ATOM 911 C CA . PRO A 1 112 ? 15.402 0.043 -17.766 1.00 59.25 112 PRO A CA 1
ATOM 912 C C . PRO A 1 112 ? 15.475 1.545 -17.509 1.00 59.25 112 PRO A C 1
ATOM 914 O O . PRO A 1 112 ? 15.604 1.985 -16.369 1.00 59.25 112 PRO A O 1
ATOM 917 N N . GLY A 1 113 ? 15.415 2.335 -18.576 1.00 76.81 113 GLY A N 1
ATOM 918 C CA . GLY A 1 113 ? 15.364 3.781 -18.433 1.00 76.81 113 GLY A CA 1
ATOM 919 C C . GLY A 1 113 ? 14.070 4.190 -17.743 1.00 76.81 113 GLY A C 1
ATOM 920 O O . GLY A 1 113 ? 14.073 5.096 -16.923 1.00 76.81 113 GLY A O 1
ATOM 921 N N . LEU A 1 114 ? 12.975 3.478 -18.021 1.00 88.50 114 LEU A N 1
ATOM 922 C CA . LEU A 1 114 ? 11.676 3.709 -17.411 1.00 88.50 114 LEU A CA 1
ATOM 923 C C . LEU A 1 114 ? 10.954 2.381 -17.179 1.00 88.50 114 LEU A C 1
ATOM 925 O O . LEU A 1 114 ? 10.784 1.588 -18.100 1.00 88.50 114 LEU A O 1
ATOM 929 N N . THR A 1 115 ? 10.471 2.167 -15.961 1.00 90.50 115 THR A N 1
ATOM 930 C CA . THR A 1 115 ? 9.527 1.095 -15.642 1.00 90.50 115 THR A CA 1
ATOM 931 C C . THR A 1 115 ? 8.203 1.700 -15.200 1.00 90.50 115 THR A C 1
ATOM 933 O O . THR A 1 115 ? 8.174 2.580 -14.339 1.00 90.50 115 THR A O 1
ATOM 936 N N . THR A 1 116 ? 7.099 1.218 -15.759 1.00 94.75 116 THR A N 1
ATOM 937 C CA . THR A 1 116 ? 5.744 1.617 -15.383 1.00 94.75 116 THR A CA 1
ATOM 938 C C . THR A 1 116 ? 4.946 0.427 -14.876 1.00 94.75 116 THR A C 1
ATOM 940 O O . THR A 1 116 ? 5.082 -0.693 -15.369 1.00 94.75 116 THR A O 1
ATOM 943 N N . TYR A 1 117 ? 4.101 0.677 -13.882 1.00 96.25 117 TYR A N 1
ATOM 944 C CA . TYR A 1 117 ? 3.112 -0.272 -13.391 1.00 96.25 117 TYR A CA 1
ATOM 945 C C . TYR A 1 117 ? 1.751 0.400 -13.399 1.00 96.25 117 TYR A C 1
ATOM 947 O O . TYR A 1 117 ? 1.595 1.482 -12.834 1.00 96.25 117 TYR A O 1
ATOM 955 N N . TYR A 1 118 ? 0.765 -0.272 -13.976 1.00 97.75 118 TYR A N 1
ATOM 956 C CA . TYR A 1 118 ? -0.641 0.087 -13.856 1.00 97.75 118 TYR A CA 1
ATOM 957 C C . TYR A 1 118 ? -1.343 -1.006 -13.071 1.00 97.75 118 TYR A C 1
ATOM 959 O O . TYR A 1 118 ? -1.253 -2.179 -13.430 1.00 97.75 118 TYR A O 1
ATOM 967 N N . GLN A 1 119 ? -2.016 -0.628 -11.992 1.00 97.56 119 GLN A N 1
ATOM 968 C CA . GLN A 1 119 ? -2.687 -1.565 -11.108 1.00 97.56 119 GLN A CA 1
ATOM 969 C C . GLN A 1 119 ? -4.161 -1.230 -10.987 1.00 97.56 119 GLN A C 1
ATOM 971 O O . GLN A 1 119 ? -4.539 -0.070 -10.820 1.00 97.56 119 GLN A O 1
ATOM 976 N N . PHE A 1 120 ? -4.971 -2.278 -11.009 1.00 98.38 120 PHE A N 1
ATOM 977 C CA . PHE A 1 120 ? -6.367 -2.237 -10.624 1.00 98.38 120 PHE A CA 1
ATOM 978 C C . PHE A 1 120 ? -6.620 -3.283 -9.539 1.00 98.38 120 PHE A C 1
ATOM 980 O O . PHE A 1 120 ? -6.167 -4.419 -9.662 1.00 98.38 120 PHE A O 1
ATOM 987 N N . ARG A 1 121 ? -7.342 -2.914 -8.481 1.00 97.69 121 ARG A N 1
ATOM 988 C CA . ARG A 1 121 ? -7.847 -3.829 -7.456 1.00 97.69 121 ARG A CA 1
ATOM 989 C C . ARG A 1 121 ? -9.341 -3.606 -7.292 1.00 97.69 121 ARG A C 1
ATOM 991 O O . ARG A 1 121 ? -9.772 -2.511 -6.939 1.00 97.69 121 ARG A O 1
ATOM 998 N N . TYR A 1 122 ? -10.112 -4.658 -7.514 1.00 98.00 122 TYR A N 1
ATOM 999 C CA . TYR A 1 122 ? -11.538 -4.693 -7.236 1.00 98.00 122 TYR A CA 1
ATOM 1000 C C . TYR A 1 122 ? -11.772 -5.368 -5.885 1.00 98.00 122 TYR A C 1
ATOM 1002 O O . TYR A 1 122 ? -11.508 -6.561 -5.737 1.00 98.00 122 TYR A O 1
ATOM 1010 N N . PHE A 1 123 ? -12.236 -4.594 -4.907 1.00 97.25 123 PHE A N 1
ATOM 1011 C CA . PHE A 1 123 ? -12.520 -5.073 -3.552 1.00 97.25 123 PHE A CA 1
ATOM 1012 C C . PHE A 1 123 ? -13.849 -5.825 -3.534 1.00 97.25 123 PHE A C 1
ATOM 1014 O O . PHE A 1 123 ? -14.867 -5.294 -3.976 1.00 97.25 123 PHE A O 1
ATOM 1021 N N . LEU A 1 124 ? -13.826 -7.060 -3.044 1.00 96.94 124 LEU A N 1
ATOM 1022 C CA . LEU A 1 124 ? -14.991 -7.932 -2.993 1.00 96.94 124 LEU A CA 1
ATOM 1023 C C . LEU A 1 124 ? -15.855 -7.574 -1.781 1.00 96.94 124 LEU A C 1
ATOM 1025 O O . LEU A 1 124 ? -15.341 -7.402 -0.679 1.00 96.94 124 LEU A O 1
ATOM 1029 N N . ASP A 1 125 ? -17.175 -7.514 -1.967 1.00 95.38 125 ASP A N 1
ATOM 1030 C CA . ASP A 1 125 ? -18.101 -7.347 -0.837 1.00 95.38 125 ASP A CA 1
ATOM 1031 C C . ASP A 1 125 ? -18.082 -8.570 0.091 1.00 95.38 125 ASP A C 1
ATOM 1033 O O . ASP A 1 125 ? -18.217 -8.430 1.306 1.00 95.38 125 ASP A O 1
ATOM 1037 N N . ASN A 1 126 ? -17.895 -9.761 -0.487 1.00 95.50 126 ASN A N 1
ATOM 1038 C CA . ASN A 1 126 ? -17.715 -11.015 0.230 1.00 95.50 126 ASN A CA 1
ATOM 1039 C C . ASN A 1 126 ? -16.645 -11.861 -0.473 1.00 95.50 126 ASN A C 1
ATOM 1041 O O . ASN A 1 126 ? -16.831 -12.284 -1.618 1.00 95.50 126 ASN A O 1
ATOM 1045 N N . GLY A 1 127 ? -15.512 -12.051 0.191 1.00 93.19 127 GLY A N 1
ATOM 1046 C CA . GLY A 1 127 ? -14.349 -12.745 -0.335 1.00 93.19 127 GLY A CA 1
ATOM 1047 C C . GLY A 1 127 ? -14.118 -14.134 0.265 1.00 93.19 127 GLY A C 1
ATOM 1048 O O . GLY A 1 127 ? -14.722 -14.496 1.274 1.00 93.19 127 GLY A O 1
ATOM 1049 N N . PRO A 1 128 ? -13.256 -14.951 -0.361 1.00 91.06 128 PRO A N 1
ATOM 1050 C CA . PRO A 1 128 ? -13.048 -16.340 0.043 1.00 91.06 128 PRO A CA 1
ATOM 1051 C C . PRO A 1 128 ? -12.196 -16.530 1.306 1.00 91.06 128 PRO A C 1
ATOM 1053 O O . PRO A 1 128 ? -12.183 -17.639 1.837 1.00 91.06 128 PRO A O 1
ATOM 1056 N N . LEU A 1 129 ? -11.456 -15.515 1.760 1.00 89.75 129 LEU A N 1
ATOM 1057 C CA . LEU A 1 129 ? -10.545 -15.615 2.904 1.00 89.75 129 LEU A CA 1
ATOM 1058 C C . LEU A 1 129 ? -11.131 -14.945 4.146 1.00 89.75 129 LEU A C 1
ATOM 1060 O O . LEU A 1 129 ? -11.167 -15.566 5.207 1.00 89.75 129 LEU A O 1
ATOM 1064 N N . GLN A 1 130 ? -11.607 -13.707 4.016 1.00 89.00 130 GLN A N 1
ATOM 1065 C CA . GLN A 1 130 ? -12.154 -12.944 5.143 1.00 89.00 130 GLN A CA 1
ATOM 1066 C C . GLN A 1 130 ? -13.680 -13.039 5.260 1.00 89.00 130 GLN A C 1
ATOM 1068 O O . GLN A 1 130 ? -14.242 -12.846 6.339 1.00 89.00 130 GLN A O 1
ATOM 1073 N N . GLY A 1 131 ? -14.368 -13.334 4.160 1.00 91.94 131 GLY A N 1
ATOM 1074 C CA . GLY A 1 131 ? -15.804 -13.126 4.069 1.00 91.94 131 GLY A CA 1
ATOM 1075 C C . GLY A 1 131 ? -16.119 -11.655 3.791 1.00 91.94 131 GLY A C 1
ATOM 1076 O O . GLY A 1 131 ? -15.591 -11.071 2.845 1.00 91.94 131 GLY A O 1
ATOM 1077 N N . GLY A 1 132 ? -16.988 -11.048 4.600 1.00 92.75 132 GLY A N 1
ATOM 1078 C CA . GLY A 1 132 ? -17.378 -9.647 4.438 1.00 92.75 132 GLY A CA 1
ATOM 1079 C C . GLY A 1 132 ? -16.212 -8.675 4.640 1.00 92.75 132 GLY A C 1
ATOM 1080 O O . GLY A 1 132 ? -15.396 -8.856 5.543 1.00 92.75 132 GLY A O 1
ATOM 1081 N N . LYS A 1 133 ? -16.153 -7.624 3.819 1.00 93.00 133 LYS A N 1
ATOM 1082 C CA . LYS A 1 133 ? -15.179 -6.538 3.994 1.00 93.00 133 LYS A CA 1
ATOM 1083 C C . LYS A 1 133 ? -15.391 -5.786 5.315 1.00 93.00 133 LYS A C 1
ATOM 1085 O O . LYS A 1 133 ? -16.508 -5.406 5.662 1.00 93.00 133 LYS A O 1
ATOM 1090 N N . GLU A 1 134 ? -14.298 -5.525 6.016 1.00 92.88 134 GLU A N 1
ATOM 1091 C CA . GLU A 1 134 ? -14.231 -4.712 7.231 1.00 92.88 134 GLU A CA 1
ATOM 1092 C C . GLU A 1 134 ? -13.756 -3.301 6.855 1.00 92.88 134 GLU A C 1
ATOM 1094 O O . GLU A 1 134 ? -12.563 -2.984 6.888 1.00 92.88 134 GLU A O 1
ATOM 1099 N N . GLU A 1 135 ? -14.704 -2.466 6.421 1.00 90.94 135 GLU A N 1
ATOM 1100 C CA . GLU A 1 135 ? -14.468 -1.058 6.078 1.00 90.94 135 GLU A CA 1
ATOM 1101 C C . GLU A 1 135 ? -14.621 -0.158 7.321 1.00 90.94 135 GLU A C 1
ATOM 1103 O O . GLU A 1 135 ? -14.186 -0.516 8.414 1.00 90.94 135 GLU A O 1
ATOM 1108 N N . TRP A 1 136 ? -15.192 1.036 7.153 1.00 92.75 136 TRP A N 1
ATOM 1109 C CA . TRP A 1 136 ? -15.493 1.974 8.228 1.00 92.75 136 TRP A CA 1
ATOM 1110 C C . TRP A 1 136 ? -16.697 1.505 9.058 1.00 92.75 136 TRP A C 1
ATOM 1112 O O . TRP A 1 136 ? -17.712 1.083 8.496 1.00 92.75 136 TRP A O 1
ATOM 1122 N N . TYR A 1 137 ? -16.604 1.607 10.385 1.00 92.56 137 TYR A N 1
ATOM 1123 C CA . TYR A 1 137 ? -17.708 1.303 11.294 1.00 92.56 137 TYR A CA 1
ATOM 1124 C C . TYR A 1 137 ? -18.404 2.572 11.791 1.00 92.56 137 TYR A C 1
ATOM 1126 O O . TYR A 1 137 ? -17.760 3.560 12.132 1.00 92.56 137 TYR A O 1
ATOM 1134 N N . GLU A 1 138 ? -19.726 2.504 11.957 1.00 92.00 138 GLU A N 1
ATOM 1135 C CA . GLU A 1 138 ? -20.544 3.634 12.425 1.00 92.00 138 GLU A CA 1
ATOM 1136 C C . GLU A 1 138 ? -20.111 4.186 13.790 1.00 92.00 138 GLU A C 1
ATOM 1138 O O . GLU A 1 138 ? -20.176 5.392 14.028 1.00 92.00 138 GLU A O 1
ATOM 1143 N N . PHE A 1 139 ? -19.617 3.323 14.683 1.00 91.75 139 PHE A N 1
ATOM 1144 C CA . PHE A 1 139 ? -19.164 3.745 16.009 1.00 91.75 139 PHE A CA 1
ATOM 1145 C C . PHE A 1 139 ? -17.918 4.635 15.974 1.00 91.75 139 PHE A C 1
ATOM 1147 O O . PHE A 1 139 ? -17.615 5.280 16.972 1.00 91.75 139 PHE A O 1
ATOM 1154 N N . GLU A 1 140 ? -17.187 4.675 14.858 1.00 90.62 140 GLU A N 1
ATOM 1155 C CA . GLU A 1 140 ? -15.980 5.491 14.736 1.00 90.62 140 GLU A CA 1
ATOM 1156 C C . GLU A 1 140 ? -16.289 6.981 14.634 1.00 90.62 140 GLU A C 1
ATOM 1158 O O . GLU A 1 140 ? -15.495 7.801 15.094 1.00 90.62 140 GLU A O 1
ATOM 1163 N N . ASN A 1 141 ? -17.415 7.326 14.005 1.00 87.94 141 ASN A N 1
ATOM 1164 C CA . ASN A 1 141 ? -17.941 8.683 13.943 1.00 87.94 141 ASN A CA 1
ATOM 1165 C C . ASN A 1 141 ? -19.461 8.636 13.677 1.00 87.94 141 ASN A C 1
ATOM 1167 O O . ASN A 1 141 ? -19.891 8.678 12.519 1.00 87.94 141 ASN A O 1
ATOM 1171 N N . PRO A 1 142 ? -20.285 8.515 14.735 1.00 86.06 142 PRO A N 1
ATOM 1172 C CA . PRO A 1 142 ? -21.727 8.350 14.595 1.00 86.06 142 PRO A CA 1
ATOM 1173 C C . PRO A 1 142 ? -22.377 9.478 13.783 1.00 86.06 142 PRO A C 1
ATOM 1175 O O . PRO A 1 142 ? -22.195 10.659 14.077 1.00 86.06 142 PRO A O 1
ATOM 1178 N N . GLY A 1 143 ? -23.172 9.110 12.775 1.00 85.31 143 GLY A N 1
ATOM 1179 C CA . GLY A 1 143 ? -23.869 10.057 11.896 1.00 85.31 143 GLY A CA 1
ATOM 1180 C C . GLY A 1 143 ? -23.040 10.605 10.728 1.00 85.31 143 GLY A C 1
ATOM 1181 O O . GLY A 1 143 ? -23.565 11.407 9.955 1.00 85.31 143 GLY A O 1
ATOM 1182 N N . ALA A 1 144 ? -21.780 10.186 10.575 1.00 89.94 144 ALA A N 1
ATOM 1183 C CA . ALA A 1 144 ? -21.000 10.457 9.372 1.00 89.94 144 ALA A CA 1
ATOM 1184 C C . ALA A 1 144 ? -21.396 9.527 8.211 1.00 89.94 144 ALA A C 1
ATOM 1186 O O . ALA A 1 144 ? -21.917 8.429 8.412 1.00 89.94 144 ALA A O 1
ATOM 1187 N N . GLU A 1 145 ? -21.129 9.975 6.984 1.00 88.94 145 GLU A N 1
ATOM 1188 C CA . GLU A 1 145 ? -21.258 9.129 5.796 1.00 88.94 145 GLU A CA 1
ATOM 1189 C C . GLU A 1 145 ? -20.215 7.997 5.842 1.00 88.94 145 GLU A C 1
ATOM 1191 O O . GLU A 1 145 ? -19.045 8.276 6.118 1.00 88.94 145 GLU A O 1
ATOM 1196 N N . PRO A 1 146 ? -20.596 6.736 5.556 1.00 90.00 146 PRO A N 1
ATOM 1197 C CA . PRO A 1 146 ? -19.655 5.627 5.580 1.00 90.00 146 PRO A CA 1
ATOM 1198 C C . PRO A 1 146 ? -18.551 5.773 4.539 1.00 90.00 146 PRO A C 1
ATOM 1200 O O . PRO A 1 146 ? -18.821 5.870 3.336 1.00 90.00 146 PRO A O 1
ATOM 1203 N N . GLU A 1 147 ? -17.307 5.681 4.996 1.00 93.50 147 GLU A N 1
ATOM 1204 C CA . GLU A 1 147 ? -16.156 5.666 4.107 1.00 93.50 147 GLU A CA 1
ATOM 1205 C C . GLU A 1 147 ? -15.961 4.261 3.534 1.00 93.50 147 GLU A C 1
ATOM 1207 O O . GLU A 1 147 ? -15.906 3.269 4.268 1.00 93.50 147 GLU A O 1
ATOM 1212 N N . LYS A 1 148 ? -15.888 4.173 2.201 1.00 95.00 148 LYS A N 1
ATOM 1213 C CA . LYS A 1 148 ? -15.721 2.914 1.459 1.00 95.00 148 LYS A CA 1
ATOM 1214 C C . LYS A 1 148 ? -14.341 2.842 0.842 1.00 95.00 148 LYS A C 1
ATOM 1216 O O . LYS A 1 148 ? -13.917 3.767 0.151 1.00 95.00 148 LYS A O 1
ATOM 1221 N N . ARG A 1 149 ? -13.672 1.699 0.953 1.00 95.19 149 ARG A N 1
ATOM 1222 C CA . ARG A 1 149 ? -12.303 1.500 0.467 1.00 95.19 149 ARG A CA 1
ATOM 1223 C C . ARG A 1 149 ? -12.159 1.777 -1.029 1.00 95.19 149 ARG A C 1
ATOM 1225 O O . ARG A 1 149 ? -11.182 2.391 -1.457 1.00 95.19 149 ARG A O 1
ATOM 1232 N N . SER A 1 150 ? -13.165 1.395 -1.813 1.00 96.94 150 SER A N 1
ATOM 1233 C CA . SER A 1 150 ? -13.231 1.626 -3.261 1.00 96.94 150 SER A CA 1
ATOM 1234 C C . SER A 1 150 ? -13.222 3.103 -3.671 1.00 96.94 150 SER A C 1
ATOM 1236 O O . SER A 1 150 ? -13.118 3.409 -4.862 1.00 96.94 150 SER A O 1
ATOM 1238 N N . GLU A 1 151 ? -13.437 4.035 -2.740 1.00 97.44 151 GLU A N 1
ATOM 1239 C CA . GLU A 1 151 ? -13.391 5.480 -2.994 1.00 97.44 151 GLU A CA 1
ATOM 1240 C C . GLU A 1 151 ? -11.985 6.061 -2.837 1.00 97.44 151 GLU A C 1
ATOM 1242 O O . GLU A 1 151 ? -11.724 7.136 -3.372 1.00 97.44 151 GLU A O 1
ATOM 1247 N N . TYR A 1 152 ? -11.090 5.356 -2.144 1.00 97.12 152 TYR A N 1
ATOM 1248 C CA . TYR A 1 152 ? -9.759 5.837 -1.759 1.00 97.12 152 TYR A CA 1
ATOM 1249 C C . TYR A 1 152 ? -8.621 5.058 -2.420 1.00 97.12 152 TYR A C 1
ATOM 1251 O O . TYR A 1 152 ? -7.519 5.582 -2.563 1.00 97.12 152 TYR A O 1
ATOM 1259 N N . ASP A 1 153 ? -8.877 3.815 -2.828 1.00 96.50 153 ASP A N 1
ATOM 1260 C CA . ASP A 1 153 ? -7.882 2.928 -3.421 1.00 96.50 153 ASP A CA 1
ATOM 1261 C C . ASP A 1 153 ? -8.502 2.038 -4.508 1.00 96.50 153 ASP A C 1
ATOM 1263 O O . ASP A 1 153 ? -9.723 1.909 -4.637 1.00 96.50 153 ASP A O 1
ATOM 1267 N N . GLY A 1 154 ? -7.634 1.388 -5.272 1.00 96.19 154 GLY A N 1
ATOM 1268 C CA . GLY A 1 154 ? -7.975 0.371 -6.253 1.00 96.19 154 GLY A CA 1
ATOM 1269 C C . GLY A 1 154 ? -7.551 0.721 -7.671 1.00 96.19 154 GLY A C 1
ATOM 1270 O O . GLY A 1 154 ? -7.591 -0.156 -8.519 1.00 96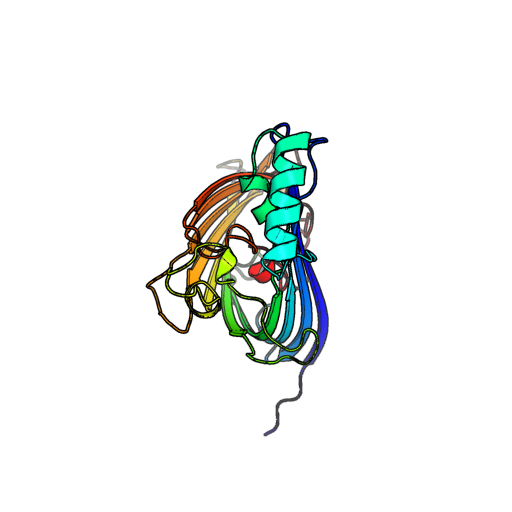.19 154 GLY A O 1
ATOM 1271 N N . LEU A 1 155 ? -7.093 1.941 -7.944 1.00 98.12 155 LEU A N 1
ATOM 1272 C CA . LEU A 1 155 ? -6.396 2.294 -9.181 1.00 98.12 155 LEU A CA 1
ATOM 1273 C C . LEU A 1 155 ? -5.063 2.944 -8.842 1.00 98.12 155 LEU A C 1
ATOM 1275 O O . LEU A 1 155 ? -5.032 3.942 -8.123 1.00 98.12 155 LEU A O 1
ATOM 1279 N N . SER A 1 156 ? -3.969 2.424 -9.396 1.00 97.75 156 SER A N 1
ATOM 1280 C CA . SER A 1 156 ? -2.644 3.011 -9.202 1.00 97.75 156 SER A CA 1
ATOM 1281 C C . SER A 1 156 ? -1.814 3.029 -10.476 1.00 97.75 156 SER A C 1
ATOM 1283 O O . SER A 1 156 ? -1.870 2.109 -11.290 1.00 97.75 156 SER A O 1
ATOM 1285 N N . ALA A 1 157 ? -0.984 4.059 -10.605 1.00 97.62 157 ALA A N 1
ATOM 1286 C CA . ALA A 1 157 ? 0.082 4.139 -11.592 1.00 97.62 157 ALA A CA 1
ATOM 1287 C C . ALA A 1 157 ? 1.405 4.438 -10.878 1.00 97.62 157 ALA A C 1
ATOM 1289 O O . ALA A 1 157 ? 1.490 5.403 -10.120 1.00 97.62 157 ALA A O 1
ATOM 1290 N N . LEU A 1 158 ? 2.428 3.619 -11.109 1.00 96.50 158 LEU A N 1
ATOM 1291 C CA . LEU A 1 158 ? 3.779 3.814 -10.584 1.00 96.50 158 LEU A CA 1
ATOM 1292 C C . LEU A 1 158 ? 4.754 3.968 -11.747 1.00 96.50 158 LEU A C 1
ATOM 1294 O O . LEU A 1 158 ? 4.809 3.116 -12.628 1.00 96.50 158 LEU A O 1
ATOM 1298 N N . PHE A 1 159 ? 5.556 5.023 -11.701 1.00 95.00 159 PHE A N 1
ATOM 1299 C CA . PHE A 1 159 ? 6.644 5.296 -12.629 1.00 95.00 159 PHE A CA 1
ATOM 1300 C C . PHE A 1 159 ? 7.959 5.199 -11.869 1.00 95.00 159 PHE A C 1
ATOM 1302 O O . PHE A 1 159 ? 8.095 5.806 -10.809 1.00 95.00 159 PHE A O 1
ATOM 1309 N N . VAL A 1 160 ? 8.919 4.450 -12.400 1.00 91.75 160 VAL A N 1
ATOM 1310 C CA . VAL A 1 160 ? 10.268 4.308 -11.850 1.00 91.75 160 VAL A CA 1
ATOM 1311 C C . VAL A 1 160 ? 11.266 4.652 -12.944 1.00 91.75 160 VAL A C 1
ATOM 1313 O O . VAL A 1 160 ? 11.237 4.049 -14.012 1.00 91.75 160 VAL A O 1
ATOM 1316 N N . TYR A 1 161 ? 12.126 5.625 -12.678 1.00 89.25 161 TYR A N 1
ATOM 1317 C CA . TYR A 1 161 ? 13.174 6.076 -13.583 1.00 89.25 161 TYR A CA 1
ATOM 1318 C C . TYR A 1 161 ? 14.532 5.834 -12.929 1.00 89.25 161 TYR A C 1
ATOM 1320 O O . TYR A 1 161 ? 14.830 6.420 -11.881 1.00 89.25 161 TYR A O 1
ATOM 1328 N N . ASP A 1 162 ? 15.339 4.977 -13.546 1.00 83.50 162 ASP A N 1
ATOM 1329 C CA . ASP A 1 162 ? 16.686 4.651 -13.091 1.00 83.50 162 ASP A CA 1
ATOM 1330 C C . ASP A 1 162 ? 17.713 5.419 -13.929 1.00 83.50 162 ASP A C 1
ATOM 1332 O O . ASP A 1 162 ? 17.732 5.374 -15.161 1.00 83.50 162 ASP A O 1
ATOM 1336 N N . TYR A 1 163 ? 18.584 6.162 -13.251 1.00 79.88 163 TYR A N 1
ATOM 1337 C CA . TYR A 1 163 ? 19.574 7.028 -13.874 1.00 79.88 163 TYR A CA 1
ATOM 1338 C C . TYR A 1 163 ? 20.945 6.857 -13.237 1.00 79.88 163 TYR A C 1
ATOM 1340 O O . TYR A 1 163 ? 21.075 6.677 -12.032 1.00 79.88 163 TYR A O 1
ATOM 1348 N N . TYR A 1 164 ? 22.000 6.982 -14.038 1.00 75.25 164 TYR A N 1
ATOM 1349 C CA . TYR A 1 164 ? 23.370 6.963 -13.541 1.00 75.25 164 TYR A CA 1
ATOM 1350 C C . TYR A 1 164 ? 23.991 8.354 -13.608 1.00 75.25 164 TYR A C 1
ATOM 1352 O O . TYR A 1 164 ? 24.212 8.902 -14.691 1.00 75.25 164 TYR A O 1
ATOM 1360 N N . LEU A 1 165 ? 24.366 8.892 -12.450 1.00 69.19 165 LEU A N 1
ATOM 1361 C CA . LEU A 1 165 ? 25.241 10.054 -12.388 1.00 69.19 165 LEU A CA 1
ATOM 1362 C C . LEU A 1 165 ? 26.650 9.630 -12.818 1.00 69.19 165 LEU A C 1
ATOM 1364 O O . LEU A 1 165 ? 27.247 8.728 -12.225 1.00 69.19 165 LEU A O 1
ATOM 1368 N N . LYS A 1 166 ? 27.192 10.289 -13.848 1.00 63.16 166 LYS A N 1
ATOM 1369 C CA . LYS A 1 166 ? 28.619 10.192 -14.181 1.00 63.16 166 LYS A CA 1
ATOM 1370 C C . LYS A 1 166 ? 29.401 10.884 -13.069 1.00 63.16 166 LYS A C 1
ATOM 1372 O O . LYS A 1 166 ? 29.206 12.080 -12.868 1.00 63.16 166 LYS A O 1
ATOM 1377 N N . SER A 1 167 ? 30.264 10.163 -12.354 1.00 56.12 167 SER A N 1
ATOM 1378 C CA . SER A 1 167 ? 31.037 10.787 -11.277 1.00 56.12 167 SER A CA 1
ATOM 1379 C C . SER A 1 167 ? 32.242 11.593 -11.766 1.00 56.12 167 SER A C 1
ATOM 1381 O O . SER A 1 167 ? 32.831 12.287 -10.948 1.00 56.12 167 SER A O 1
ATOM 1383 N N . ASP A 1 168 ? 32.614 11.519 -13.052 1.00 56.06 168 ASP A N 1
ATOM 1384 C CA . ASP A 1 168 ? 33.760 12.262 -13.588 1.00 56.06 168 ASP A CA 1
ATOM 1385 C C . ASP A 1 168 ? 33.541 12.683 -15.061 1.00 56.06 168 ASP A C 1
ATOM 1387 O O . ASP A 1 168 ? 33.392 11.811 -15.931 1.00 56.06 168 ASP A O 1
ATOM 1391 N N . PRO A 1 169 ? 33.492 13.990 -15.392 1.00 49.41 169 PRO A N 1
ATOM 1392 C CA . PRO A 1 169 ? 33.389 14.481 -16.765 1.00 49.41 169 PRO A CA 1
ATOM 1393 C C . PRO A 1 169 ? 34.739 14.334 -17.493 1.00 49.41 169 PRO A C 1
ATOM 1395 O O . PRO A 1 169 ? 35.397 15.312 -17.826 1.00 49.41 169 PRO A O 1
ATOM 1398 N N . GLY A 1 170 ? 35.173 13.094 -17.724 1.00 54.72 170 GLY A N 1
ATOM 1399 C CA . GLY A 1 170 ? 36.441 12.800 -18.400 1.00 54.72 170 GLY A CA 1
ATOM 1400 C C . GLY A 1 170 ? 36.907 11.346 -18.321 1.00 54.72 170 GLY A C 1
ATOM 1401 O O . GLY A 1 170 ? 37.732 10.935 -19.134 1.00 54.72 170 GLY A O 1
ATOM 1402 N N . SER A 1 171 ? 36.366 10.536 -17.402 1.00 50.47 171 SER A N 1
ATOM 1403 C CA . SER A 1 171 ? 36.727 9.118 -17.306 1.00 50.47 171 SER A CA 1
ATOM 1404 C C . SER A 1 171 ? 35.798 8.248 -18.167 1.00 50.47 171 SER A C 1
ATOM 1406 O O . SER A 1 171 ? 34.574 8.389 -18.149 1.00 50.47 171 SER A O 1
ATOM 1408 N N . SER A 1 172 ? 36.384 7.337 -18.949 1.00 54.25 172 SER A N 1
ATOM 1409 C CA . SER A 1 172 ? 35.648 6.276 -19.662 1.00 54.25 172 SER A CA 1
ATOM 1410 C C . SER A 1 172 ? 35.418 5.040 -18.780 1.00 54.25 172 SER A C 1
ATOM 1412 O O . SER A 1 172 ? 34.987 3.999 -19.275 1.00 54.25 172 SER A O 1
ATOM 1414 N N . ASP A 1 173 ? 35.718 5.124 -17.479 1.00 53.34 173 ASP A N 1
AT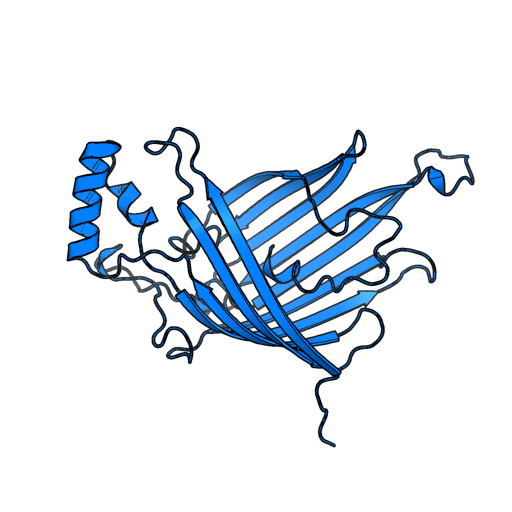OM 1415 C CA . ASP A 1 173 ? 35.612 3.981 -16.582 1.00 53.34 173 ASP A CA 1
ATOM 1416 C C . ASP A 1 173 ? 34.157 3.781 -16.137 1.00 53.34 173 ASP A C 1
ATOM 1418 O O . ASP A 1 173 ? 33.579 4.579 -15.393 1.00 53.34 173 ASP A O 1
ATOM 1422 N N . SER A 1 174 ? 33.563 2.678 -16.593 1.00 51.91 174 SER A N 1
ATOM 1423 C CA . SER A 1 174 ? 32.207 2.237 -16.240 1.00 51.91 174 SER A CA 1
ATOM 1424 C C . SER A 1 174 ? 31.972 2.096 -14.727 1.00 51.91 174 SER A C 1
ATOM 1426 O O . SER A 1 174 ? 30.829 2.180 -14.278 1.00 51.91 174 SER A O 1
ATOM 1428 N N . LYS A 1 175 ? 33.041 1.956 -13.927 1.00 52.75 175 LYS A N 1
ATOM 1429 C CA . LYS A 1 175 ? 32.990 1.813 -12.461 1.00 52.75 175 LYS A CA 1
ATOM 1430 C C . LYS A 1 175 ? 32.625 3.096 -11.704 1.00 52.75 175 LYS A C 1
ATOM 1432 O O . LYS A 1 175 ? 32.341 3.026 -10.510 1.00 52.75 175 LYS A O 1
ATOM 1437 N N . SER A 1 176 ? 32.602 4.239 -12.390 1.00 57.09 176 SER A N 1
ATOM 1438 C CA . SER A 1 176 ? 32.363 5.581 -11.837 1.00 57.09 176 SER A CA 1
ATOM 1439 C C . SER A 1 176 ? 30.882 6.013 -11.838 1.00 57.09 176 SER A C 1
ATOM 1441 O O . SER A 1 176 ? 30.531 7.123 -11.442 1.00 57.09 176 SER A O 1
ATOM 1443 N N . LYS A 1 177 ? 29.966 5.152 -12.292 1.00 66.00 177 LYS A N 1
ATOM 1444 C CA . LYS A 1 177 ? 28.533 5.470 -12.350 1.00 66.00 177 LYS A CA 1
ATOM 1445 C C . LYS A 1 177 ? 27.867 5.246 -10.989 1.00 66.00 177 LYS A C 1
ATOM 1447 O O . LYS A 1 177 ? 27.880 4.123 -10.483 1.00 66.00 177 LYS A O 1
ATOM 1452 N N . LYS A 1 178 ? 27.251 6.294 -10.427 1.00 73.19 178 LYS A N 1
ATOM 1453 C CA . LYS A 1 178 ? 26.415 6.188 -9.220 1.00 73.19 178 LYS A CA 1
ATOM 1454 C C . LYS A 1 178 ? 24.935 6.119 -9.600 1.00 73.19 178 LYS A C 1
ATOM 1456 O O . LYS A 1 178 ? 24.457 7.050 -10.253 1.00 73.19 178 LYS A O 1
ATOM 1461 N N . PRO A 1 179 ? 24.221 5.050 -9.228 1.00 76.56 179 PRO A N 1
ATOM 1462 C CA . PRO A 1 179 ? 22.799 4.918 -9.508 1.00 76.56 179 PRO A CA 1
ATOM 1463 C C . PRO A 1 179 ? 21.975 5.898 -8.665 1.00 76.56 179 PRO A C 1
ATOM 1465 O O . PRO A 1 179 ? 22.237 6.117 -7.480 1.00 76.56 179 PRO A O 1
ATOM 1468 N N . VAL A 1 180 ? 20.967 6.478 -9.300 1.00 84.88 180 VAL A N 1
ATOM 1469 C CA . VAL A 1 180 ? 19.922 7.308 -8.711 1.00 84.88 180 VAL A CA 1
ATOM 1470 C C . VAL A 1 180 ? 18.597 6.796 -9.243 1.00 84.88 180 VAL A C 1
ATOM 1472 O O . VAL A 1 180 ? 18.448 6.585 -10.445 1.00 84.88 180 VAL A O 1
ATOM 1475 N N . LYS A 1 181 ? 17.631 6.631 -8.351 1.00 87.56 181 LYS A N 1
ATOM 1476 C CA . LYS A 1 181 ? 16.303 6.136 -8.680 1.00 87.56 181 LYS A CA 1
ATOM 1477 C C . LYS A 1 181 ? 15.265 7.172 -8.311 1.00 87.56 181 LYS A C 1
ATOM 1479 O O . LYS A 1 181 ? 15.215 7.619 -7.169 1.00 87.56 181 LYS A O 1
ATOM 1484 N N . PHE A 1 182 ? 14.410 7.515 -9.256 1.00 91.56 182 PHE A N 1
ATOM 1485 C CA . PHE A 1 182 ? 13.217 8.304 -9.000 1.00 91.56 182 PHE A CA 1
ATOM 1486 C C . PHE A 1 182 ? 11.994 7.402 -9.104 1.00 91.56 182 PHE A C 1
ATOM 1488 O O . PHE A 1 182 ? 11.892 6.610 -10.039 1.00 91.56 182 PHE A O 1
ATOM 1495 N N . ALA A 1 183 ? 11.062 7.512 -8.163 1.00 93.81 183 ALA A N 1
ATOM 1496 C CA . ALA A 1 183 ? 9.766 6.865 -8.281 1.00 93.81 183 ALA A CA 1
ATOM 1497 C C . ALA A 1 183 ? 8.629 7.838 -7.978 1.00 93.81 183 ALA A C 1
ATOM 1499 O O . ALA A 1 183 ? 8.711 8.629 -7.042 1.00 93.81 183 ALA A O 1
ATOM 1500 N N . ALA A 1 184 ? 7.559 7.753 -8.763 1.00 96.44 184 ALA A N 1
ATOM 1501 C CA . ALA A 1 184 ? 6.332 8.506 -8.560 1.00 96.44 184 ALA A CA 1
ATOM 1502 C C . ALA A 1 184 ? 5.140 7.552 -8.622 1.00 96.44 184 ALA A C 1
ATOM 1504 O O . ALA A 1 184 ? 4.930 6.897 -9.644 1.00 96.44 184 ALA A O 1
ATOM 1505 N N . LYS A 1 185 ? 4.360 7.476 -7.542 1.00 97.25 185 LYS A N 1
ATOM 1506 C CA . LYS A 1 185 ? 3.120 6.702 -7.475 1.00 97.25 185 LYS A CA 1
ATOM 1507 C C . LYS A 1 185 ? 1.929 7.636 -7.344 1.00 97.25 185 LYS A C 1
ATOM 1509 O O . LYS A 1 185 ? 1.927 8.540 -6.512 1.00 97.25 185 LYS A O 1
ATOM 1514 N N . TYR A 1 186 ? 0.913 7.374 -8.148 1.00 98.00 186 TYR A N 1
ATOM 1515 C CA . TYR A 1 186 ? -0.404 7.973 -8.041 1.00 98.00 186 TYR A CA 1
ATOM 1516 C C . TYR A 1 186 ? -1.432 6.883 -7.737 1.00 98.00 186 TYR A C 1
ATOM 1518 O O . TYR A 1 186 ? -1.402 5.831 -8.375 1.00 98.00 186 TYR A O 1
ATOM 1526 N N . THR A 1 187 ? -2.338 7.143 -6.795 1.00 97.81 187 THR A N 1
ATOM 1527 C CA . THR A 1 187 ? -3.424 6.229 -6.414 1.00 97.81 187 THR A CA 1
ATOM 1528 C C . THR A 1 187 ? -4.748 6.976 -6.279 1.00 97.81 187 THR A C 1
ATOM 1530 O O . THR A 1 187 ? -4.783 8.096 -5.767 1.00 97.81 187 THR A O 1
ATOM 1533 N N . THR A 1 188 ? -5.840 6.342 -6.711 1.00 98.12 188 THR A N 1
ATOM 1534 C CA . THR A 1 188 ? -7.216 6.813 -6.508 1.00 98.12 188 THR A CA 1
ATOM 1535 C C . THR A 1 188 ? -8.208 5.648 -6.415 1.00 98.12 188 THR A C 1
ATOM 1537 O O . THR A 1 188 ? -7.874 4.504 -6.733 1.00 98.12 188 THR A O 1
ATOM 1540 N N . GLY A 1 189 ? -9.435 5.932 -5.977 1.00 97.56 189 GLY A N 1
ATOM 1541 C CA . GLY A 1 189 ? -10.527 4.963 -5.934 1.00 97.56 189 GLY A CA 1
ATOM 1542 C C . GLY A 1 189 ? -11.239 4.790 -7.273 1.00 97.56 189 GLY A C 1
ATOM 1543 O O . GLY A 1 189 ? -11.402 5.748 -8.024 1.00 97.56 189 GLY A O 1
ATOM 1544 N N . TYR A 1 190 ? -11.734 3.583 -7.559 1.00 97.44 190 TYR A N 1
ATOM 1545 C CA . TYR A 1 190 ? -12.501 3.299 -8.783 1.00 97.44 190 TYR A CA 1
ATOM 1546 C C . TYR A 1 190 ? -13.995 3.642 -8.682 1.00 97.44 190 TYR A C 1
ATOM 1548 O O . TYR A 1 190 ? -14.663 3.758 -9.7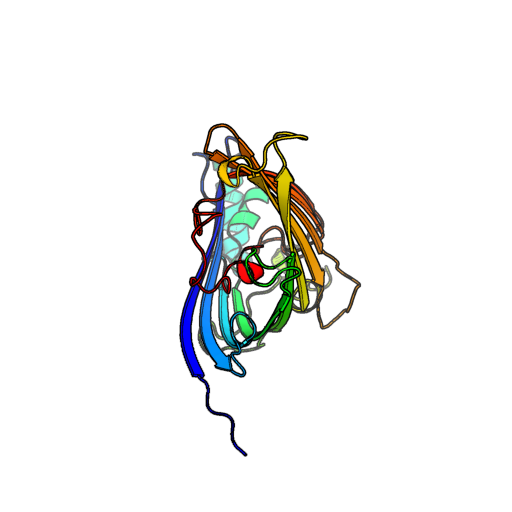06 1.00 97.44 190 TYR A O 1
ATOM 1556 N N . SER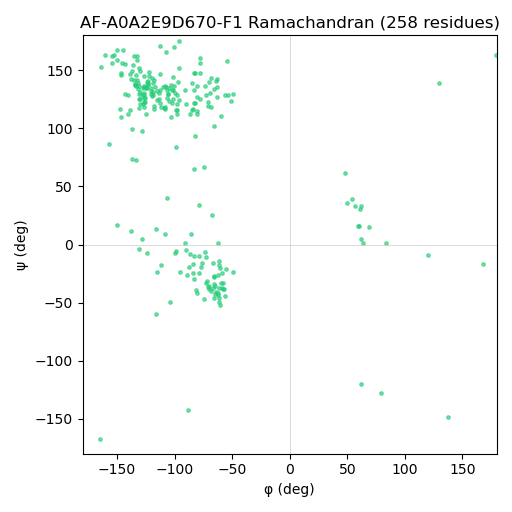 A 1 191 ? -14.537 3.816 -7.472 1.00 96.62 191 SER A N 1
ATOM 1557 C CA . SER A 1 191 ? -15.960 4.158 -7.277 1.00 96.62 191 SER A CA 1
ATOM 1558 C C . SER A 1 191 ? -16.236 5.669 -7.260 1.00 96.62 191 SER A C 1
ATOM 1560 O O . SER A 1 191 ? -17.320 6.100 -7.647 1.00 96.62 191 SER A O 1
ATOM 1562 N N . LYS A 1 192 ? -15.242 6.484 -6.879 1.00 94.56 192 LYS A N 1
ATOM 1563 C CA . LYS A 1 192 ? -15.250 7.953 -6.991 1.00 94.56 192 LYS A CA 1
ATOM 1564 C C . LYS A 1 192 ? -13.922 8.432 -7.582 1.00 94.56 192 LYS A C 1
ATOM 1566 O O . LYS A 1 192 ? -13.072 8.981 -6.881 1.00 94.56 192 LYS A O 1
ATOM 1571 N N . LEU A 1 193 ? -13.758 8.188 -8.882 1.00 94.62 193 LEU A N 1
ATOM 1572 C CA . LEU A 1 193 ? -12.536 8.482 -9.635 1.00 94.62 193 LEU A CA 1
ATOM 1573 C C . LEU A 1 193 ? -12.043 9.913 -9.397 1.00 94.62 193 LEU A C 1
ATOM 1575 O O . LEU A 1 193 ? -12.810 10.867 -9.528 1.00 94.62 193 LEU A O 1
ATOM 1579 N N . PHE A 1 194 ? -10.756 10.049 -9.072 1.00 94.75 194 PHE A N 1
ATOM 1580 C CA . PHE A 1 194 ? -10.053 11.323 -8.882 1.00 94.75 194 PHE A CA 1
ATOM 1581 C C . PHE A 1 194 ? -10.580 12.205 -7.740 1.00 94.75 194 PHE A C 1
ATOM 1583 O O . PHE A 1 194 ? -10.095 13.324 -7.570 1.00 94.75 194 PHE A O 1
ATOM 1590 N N . LYS A 1 195 ? -11.549 11.743 -6.937 1.00 96.88 195 LYS A N 1
ATOM 1591 C CA . LYS A 1 195 ? -12.030 12.499 -5.770 1.00 96.88 195 LYS A CA 1
ATOM 1592 C C . LYS A 1 195 ? -11.014 12.439 -4.633 1.00 96.88 195 LYS A C 1
ATOM 1594 O O . LYS A 1 195 ? -10.670 13.464 -4.051 1.00 96.88 195 LYS A O 1
ATOM 1599 N N . HIS A 1 196 ? -10.521 11.238 -4.352 1.00 97.50 196 HIS A N 1
ATOM 1600 C CA . HIS A 1 196 ? -9.502 10.989 -3.344 1.00 97.50 196 HIS A CA 1
ATOM 1601 C C . HIS A 1 196 ? -8.227 10.553 -4.055 1.00 97.50 196 HIS A C 1
ATOM 1603 O O . HIS A 1 196 ? -8.215 9.566 -4.794 1.00 97.50 196 HIS A O 1
ATOM 1609 N N . ASN A 1 197 ? -7.177 11.349 -3.892 1.00 97.88 197 ASN A N 1
ATOM 1610 C CA . ASN A 1 197 ? -5.926 11.211 -4.621 1.00 97.88 197 ASN A CA 1
ATOM 1611 C C . ASN A 1 197 ? -4.783 11.066 -3.634 1.00 97.88 197 ASN A C 1
ATOM 1613 O O . ASN A 1 197 ? -4.680 11.857 -2.694 1.00 97.88 197 ASN A O 1
ATOM 1617 N N . THR A 1 198 ? -3.898 10.118 -3.907 1.00 98.06 198 THR A N 1
ATOM 1618 C CA . THR A 1 198 ? -2.623 9.993 -3.211 1.00 98.06 198 THR A CA 1
ATOM 1619 C C . THR A 1 198 ? -1.492 10.113 -4.211 1.00 98.06 198 THR A C 1
ATOM 1621 O O . THR A 1 198 ? -1.487 9.432 -5.235 1.00 98.06 198 THR A O 1
ATOM 1624 N N . LEU A 1 199 ? -0.530 10.978 -3.906 1.00 98.12 199 LEU A N 1
ATOM 1625 C CA . LEU A 1 199 ? 0.719 11.116 -4.640 1.00 98.12 199 LEU A CA 1
ATOM 1626 C C . LEU A 1 199 ? 1.883 10.800 -3.714 1.00 98.12 199 LEU A C 1
ATOM 1628 O O . LEU A 1 199 ? 1.969 11.356 -2.621 1.00 98.12 199 LEU A O 1
ATOM 1632 N N . ARG A 1 200 ? 2.799 9.955 -4.178 1.00 96.81 200 ARG A N 1
ATOM 1633 C CA . ARG A 1 200 ? 4.036 9.617 -3.478 1.00 96.81 200 ARG A CA 1
ATOM 1634 C C . ARG A 1 200 ? 5.224 9.767 -4.409 1.00 96.81 200 ARG A C 1
ATOM 1636 O O . ARG A 1 200 ? 5.216 9.225 -5.510 1.00 96.81 200 ARG A O 1
ATOM 1643 N N . PHE A 1 201 ? 6.251 10.456 -3.936 1.00 96.94 201 PHE A N 1
ATOM 1644 C CA . PHE A 1 201 ? 7.526 10.607 -4.619 1.00 96.94 201 PHE A CA 1
ATOM 1645 C C . PHE A 1 201 ? 8.639 10.010 -3.780 1.00 96.94 201 PHE A C 1
ATOM 1647 O O . PHE A 1 201 ? 8.683 10.212 -2.566 1.00 96.94 201 PHE A O 1
ATOM 1654 N N . GLU A 1 202 ? 9.558 9.321 -4.441 1.00 94.62 202 GLU A N 1
ATOM 1655 C CA . GLU A 1 202 ? 10.737 8.743 -3.820 1.00 94.62 202 GLU A CA 1
ATOM 1656 C C . GLU A 1 202 ? 11.992 9.066 -4.618 1.00 94.62 202 GLU A C 1
ATOM 1658 O O . GLU A 1 202 ? 11.996 9.024 -5.851 1.00 94.62 202 GLU A O 1
ATOM 1663 N N . LEU A 1 203 ? 13.071 9.331 -3.891 1.00 93.25 203 LEU A N 1
ATOM 1664 C CA . LEU A 1 203 ? 14.412 9.475 -4.426 1.00 93.25 203 LEU A CA 1
ATOM 1665 C C . LEU A 1 203 ? 15.336 8.495 -3.700 1.00 93.25 203 LEU A C 1
ATOM 1667 O O . LEU A 1 203 ? 15.592 8.641 -2.504 1.00 93.25 203 LEU A O 1
ATOM 1671 N N . GLY A 1 204 ? 15.822 7.502 -4.439 1.00 90.56 204 GLY A N 1
ATOM 1672 C CA . GLY A 1 204 ? 16.820 6.538 -3.995 1.00 90.56 204 GLY A CA 1
ATOM 1673 C C . GLY A 1 204 ? 18.208 6.902 -4.517 1.00 90.56 204 GLY A C 1
ATOM 1674 O O . GLY A 1 204 ? 18.353 7.268 -5.684 1.00 90.56 204 GLY A O 1
ATOM 1675 N N . PHE A 1 205 ? 19.234 6.808 -3.677 1.00 87.56 205 PHE A N 1
ATOM 1676 C CA . PHE A 1 205 ? 20.619 7.076 -4.067 1.00 87.56 205 PHE A CA 1
ATOM 1677 C C . PHE A 1 205 ? 21.609 6.323 -3.180 1.00 87.56 205 PHE A C 1
ATOM 1679 O O . PHE A 1 205 ? 21.325 5.992 -2.033 1.00 87.56 205 PHE A O 1
ATOM 1686 N N . GLU A 1 206 ? 22.810 6.084 -3.700 1.00 84.75 206 GLU A N 1
ATOM 1687 C CA . GLU A 1 206 ? 23.871 5.420 -2.947 1.00 84.75 206 GLU A CA 1
ATOM 1688 C C . GLU A 1 206 ? 24.833 6.434 -2.303 1.00 84.75 206 GLU A C 1
ATOM 1690 O O . GLU A 1 206 ? 25.442 7.271 -2.982 1.00 84.75 206 GLU A O 1
ATOM 1695 N N . MET A 1 207 ? 25.011 6.339 -0.983 1.00 83.44 207 MET A N 1
ATOM 1696 C CA . MET A 1 207 ? 25.981 7.131 -0.222 1.00 83.44 207 MET A CA 1
ATOM 1697 C C . MET A 1 207 ? 26.643 6.259 0.845 1.00 83.44 207 MET A C 1
ATOM 1699 O O . MET A 1 207 ? 25.956 5.597 1.615 1.00 83.44 207 MET A O 1
ATOM 1703 N N . TRP A 1 208 ? 27.980 6.257 0.887 1.00 83.75 208 TRP A N 1
ATOM 1704 C CA . TRP A 1 208 ? 28.779 5.395 1.778 1.00 83.75 208 TRP A CA 1
ATOM 1705 C C . TRP A 1 208 ? 28.441 3.903 1.652 1.00 83.75 208 TRP A C 1
ATOM 1707 O O . TRP A 1 208 ? 28.378 3.190 2.650 1.00 83.75 208 TRP A O 1
ATOM 1717 N N . SER A 1 209 ? 28.195 3.449 0.419 1.00 81.00 209 SER A N 1
ATOM 1718 C CA . SER A 1 209 ? 27.767 2.078 0.109 1.00 81.00 209 SER A CA 1
ATOM 1719 C C . SER A 1 209 ? 26.434 1.673 0.754 1.00 81.00 209 SER A C 1
ATOM 1721 O O . SER A 1 209 ? 26.117 0.488 0.822 1.00 81.00 209 SER A O 1
ATOM 1723 N N . LEU A 1 210 ? 25.647 2.646 1.228 1.00 83.56 210 LEU A N 1
ATOM 1724 C CA . LEU A 1 210 ? 24.296 2.440 1.733 1.00 83.56 210 LEU A CA 1
ATOM 1725 C C . LEU A 1 210 ? 23.274 2.981 0.717 1.00 83.56 210 LEU A C 1
ATOM 1727 O O . LEU A 1 210 ? 23.443 4.106 0.229 1.00 83.56 210 LEU A O 1
ATOM 1731 N N . PRO A 1 211 ? 22.220 2.212 0.396 1.00 87.00 211 PRO A N 1
ATOM 1732 C CA . PRO A 1 211 ? 21.133 2.643 -0.478 1.00 87.00 211 PRO A CA 1
ATOM 1733 C C . PRO A 1 211 ? 20.126 3.478 0.318 1.00 87.00 211 PRO A C 1
ATOM 1735 O O . PRO A 1 211 ? 19.218 2.951 0.961 1.00 87.00 211 PRO A O 1
ATOM 1738 N N . TRP A 1 212 ? 20.303 4.793 0.302 1.00 89.75 212 TRP A N 1
ATOM 1739 C CA . TRP A 1 212 ? 19.403 5.731 0.960 1.00 89.75 212 TRP A CA 1
ATOM 1740 C C . TRP A 1 212 ? 18.137 5.953 0.137 1.00 89.75 212 TRP A C 1
ATOM 1742 O O . TRP A 1 212 ? 18.176 5.974 -1.092 1.00 89.75 212 TRP A O 1
ATOM 1752 N N . LEU A 1 213 ? 17.030 6.184 0.836 1.00 91.31 213 LEU A N 1
ATOM 1753 C CA . LEU A 1 213 ? 15.729 6.536 0.284 1.00 91.31 213 LEU A CA 1
ATOM 1754 C C . LEU A 1 213 ? 15.196 7.754 1.033 1.00 91.31 213 LEU A C 1
ATOM 1756 O O . LEU A 1 213 ? 15.127 7.744 2.260 1.00 91.31 213 LEU A O 1
ATOM 1760 N N . VAL A 1 214 ? 14.768 8.778 0.309 1.00 95.12 214 VAL A N 1
ATOM 1761 C CA . VAL A 1 214 ? 13.923 9.845 0.858 1.00 95.12 214 VAL A CA 1
ATOM 1762 C C . VAL A 1 214 ? 12.593 9.844 0.127 1.00 95.12 214 VAL A C 1
ATOM 1764 O O . VAL A 1 214 ? 12.550 9.606 -1.081 1.00 95.12 214 VAL A O 1
ATOM 1767 N N . PHE A 1 215 ? 11.504 10.094 0.847 1.00 95.06 215 PHE A N 1
ATOM 1768 C CA . PHE A 1 215 ? 10.176 10.110 0.250 1.00 95.06 215 PHE A CA 1
ATOM 1769 C C . PHE A 1 215 ? 9.275 11.184 0.848 1.00 95.06 215 PHE A C 1
ATOM 1771 O O . PHE A 1 215 ? 9.427 11.600 1.999 1.00 95.06 215 PHE A O 1
ATOM 1778 N N . ILE A 1 216 ? 8.300 11.590 0.044 1.00 97.38 216 ILE A N 1
ATOM 1779 C CA . ILE A 1 216 ? 7.168 12.414 0.448 1.00 97.38 216 ILE A CA 1
ATOM 1780 C C . ILE A 1 216 ? 5.893 11.807 -0.132 1.00 97.38 216 ILE A C 1
ATOM 1782 O O . ILE A 1 216 ? 5.869 11.375 -1.282 1.00 97.38 216 ILE A O 1
ATOM 1786 N N . SER A 1 217 ? 4.836 11.767 0.667 1.00 96.25 217 SER A N 1
ATOM 1787 C CA . SER A 1 217 ? 3.513 11.297 0.278 1.00 96.25 217 SER A CA 1
ATOM 1788 C C . SER A 1 217 ? 2.461 12.286 0.757 1.00 96.25 217 SER A C 1
ATOM 1790 O O . SER A 1 217 ? 2.523 12.745 1.894 1.00 96.25 217 SER A O 1
ATOM 1792 N N . GLN A 1 218 ? 1.490 12.594 -0.094 1.00 98.00 218 GLN A N 1
ATOM 1793 C CA . GLN A 1 218 ? 0.325 13.408 0.233 1.00 98.00 218 GLN A CA 1
ATOM 1794 C C . GLN A 1 218 ? -0.927 12.679 -0.230 1.00 98.00 218 GLN A C 1
ATOM 1796 O O . GLN A 1 218 ? -1.045 12.363 -1.415 1.00 98.00 218 GLN A O 1
ATOM 1801 N N . GLY A 1 219 ? -1.870 12.469 0.681 1.00 97.06 219 GLY A N 1
ATOM 1802 C CA . GLY A 1 219 ? -3.177 11.914 0.362 1.00 97.06 219 GLY A CA 1
ATOM 1803 C C . GLY A 1 219 ? -3.633 10.873 1.368 1.00 97.06 219 GLY A C 1
ATOM 1804 O O . GLY A 1 219 ? -3.326 10.937 2.553 1.00 97.06 219 GLY A O 1
ATOM 1805 N N . TYR A 1 220 ? -4.383 9.914 0.860 1.00 96.38 220 TYR A N 1
ATOM 1806 C CA . TYR A 1 220 ? -5.113 8.907 1.613 1.00 96.38 220 TYR A CA 1
ATOM 1807 C C . TYR A 1 220 ? -4.334 7.593 1.725 1.00 96.38 220 TYR A C 1
ATOM 1809 O O . TYR A 1 220 ? -3.291 7.421 1.085 1.00 96.38 220 TYR A O 1
ATOM 1817 N N . ASN A 1 221 ? -4.878 6.637 2.482 1.00 92.31 221 ASN A N 1
ATOM 1818 C CA . ASN A 1 221 ? -4.355 5.275 2.622 1.00 92.31 221 ASN A CA 1
ATOM 1819 C C . ASN A 1 221 ? -2.938 5.196 3.225 1.00 92.31 221 ASN A C 1
ATOM 1821 O O . ASN A 1 221 ? -2.135 4.326 2.868 1.00 92.31 221 ASN A O 1
ATOM 1825 N N . SER A 1 222 ? -2.608 6.124 4.127 1.00 89.00 222 SER A N 1
ATOM 1826 C CA . SER A 1 222 ? -1.333 6.107 4.848 1.00 89.00 222 SER A CA 1
ATOM 1827 C C . SER A 1 222 ? -1.264 4.960 5.858 1.00 89.00 222 SER A C 1
ATOM 1829 O O . SER A 1 222 ? -0.200 4.350 5.969 1.00 89.00 222 SER A O 1
ATOM 1831 N N . ASP A 1 223 ? -2.381 4.614 6.499 1.00 89.94 223 ASP A N 1
ATOM 1832 C CA . ASP A 1 223 ? -2.604 3.411 7.310 1.00 89.94 223 ASP A CA 1
ATOM 1833 C C . ASP A 1 223 ? -3.945 2.765 6.909 1.00 89.94 223 ASP A C 1
ATOM 1835 O O . ASP A 1 223 ? -4.799 3.414 6.308 1.00 89.94 223 ASP A O 1
ATOM 1839 N N . LEU A 1 224 ? -4.135 1.477 7.201 1.00 92.06 224 LEU A N 1
ATOM 1840 C CA . LEU A 1 224 ? -5.386 0.773 6.932 1.00 92.06 224 LEU A CA 1
ATOM 1841 C C . LEU A 1 224 ? -6.518 1.214 7.856 1.00 92.06 224 LEU A C 1
ATOM 1843 O O . LEU A 1 224 ? -7.653 1.261 7.400 1.00 92.06 224 LEU A O 1
ATOM 1847 N N . VAL A 1 225 ? -6.238 1.518 9.127 1.00 93.19 225 VAL A N 1
ATOM 1848 C CA . VAL A 1 225 ? -7.263 1.983 10.083 1.00 93.19 225 VAL A CA 1
ATOM 1849 C C . VAL A 1 225 ? -7.898 3.281 9.587 1.00 93.19 225 VAL A C 1
ATOM 1851 O O . VAL A 1 225 ? -9.116 3.341 9.414 1.00 93.19 225 VAL A O 1
ATOM 1854 N N . ASP A 1 226 ? -7.057 4.260 9.268 1.00 91.56 226 ASP A N 1
ATOM 1855 C CA . ASP A 1 226 ? -7.440 5.615 8.870 1.00 91.56 226 ASP A CA 1
ATOM 1856 C C . ASP A 1 226 ? -7.237 5.831 7.363 1.00 91.56 226 ASP A C 1
ATOM 1858 O O . ASP A 1 226 ? -6.768 6.872 6.903 1.00 91.56 226 ASP A O 1
ATOM 1862 N N . TYR A 1 227 ? -7.572 4.825 6.550 1.00 94.25 227 TYR A N 1
ATOM 1863 C CA . TYR A 1 227 ? -7.298 4.865 5.111 1.00 94.25 227 TYR A CA 1
ATOM 1864 C C . TYR A 1 227 ? -7.990 6.023 4.377 1.00 94.25 227 TYR A C 1
ATOM 1866 O O . TYR A 1 227 ? -7.580 6.386 3.274 1.00 94.25 227 TYR A O 1
ATOM 1874 N N . TYR A 1 228 ? -9.042 6.578 4.971 1.00 94.62 228 TYR A N 1
ATOM 1875 C CA . TYR A 1 228 ? -9.822 7.697 4.460 1.00 94.62 228 TYR A CA 1
ATOM 1876 C C . TYR A 1 228 ? -9.299 9.065 4.927 1.00 94.62 228 TYR A C 1
ATOM 1878 O O . TYR A 1 228 ? -9.797 10.097 4.473 1.00 94.62 228 TYR A O 1
ATOM 1886 N N . GLU A 1 229 ? -8.284 9.112 5.794 1.00 94.25 229 GLU A N 1
ATOM 1887 C CA . GLU A 1 229 ? -7.684 10.366 6.242 1.00 94.25 229 GLU A CA 1
ATOM 1888 C C . GLU A 1 229 ? -6.649 10.886 5.243 1.00 94.25 229 GLU A C 1
ATOM 1890 O O . GLU A 1 229 ? -5.771 10.160 4.770 1.00 94.25 229 GLU A O 1
ATOM 1895 N N . ASN A 1 230 ? -6.734 12.181 4.930 1.00 96.56 230 ASN A N 1
ATOM 1896 C CA . ASN A 1 230 ? -5.751 12.850 4.088 1.00 96.56 230 ASN A CA 1
ATOM 1897 C C . ASN A 1 230 ? -4.565 13.304 4.941 1.00 96.56 230 ASN A C 1
ATOM 1899 O O . ASN A 1 230 ? -4.699 14.173 5.801 1.00 96.56 230 ASN A O 1
ATOM 1903 N N . THR A 1 231 ? -3.398 12.735 4.675 1.00 96.00 231 THR A N 1
ATOM 1904 C CA . THR A 1 231 ? -2.187 12.926 5.467 1.00 96.00 231 THR A CA 1
ATOM 1905 C C . THR A 1 231 ? -0.998 13.285 4.582 1.00 96.00 231 THR A C 1
ATOM 1907 O O . THR A 1 231 ? -0.891 12.870 3.425 1.00 96.00 231 THR A O 1
ATOM 1910 N N . THR A 1 232 ? -0.074 14.060 5.147 1.00 97.25 232 THR A N 1
ATOM 1911 C CA . THR A 1 232 ? 1.247 14.310 4.565 1.00 97.25 232 THR A CA 1
ATOM 1912 C C . THR A 1 232 ? 2.272 13.497 5.339 1.00 97.25 232 THR A C 1
ATOM 1914 O O . THR A 1 232 ? 2.393 13.647 6.552 1.00 97.25 232 THR A O 1
ATOM 1917 N N . THR A 1 233 ? 3.031 12.649 4.654 1.00 94.50 233 THR A N 1
ATOM 1918 C CA . THR A 1 233 ? 4.118 11.868 5.252 1.00 94.50 233 THR A CA 1
ATOM 1919 C C . THR A 1 233 ? 5.426 12.205 4.557 1.00 94.50 233 THR A C 1
ATOM 1921 O O . THR A 1 233 ? 5.498 12.194 3.332 1.00 94.50 233 THR A O 1
ATOM 1924 N N . VAL A 1 234 ? 6.471 12.469 5.333 1.00 96.81 234 VAL A N 1
ATOM 1925 C CA . VAL A 1 234 ? 7.844 12.630 4.844 1.00 96.81 234 VAL A CA 1
ATOM 1926 C C . VAL A 1 234 ? 8.714 11.639 5.597 1.00 96.81 234 VAL A C 1
ATOM 1928 O O . VAL A 1 234 ? 8.532 11.452 6.800 1.00 96.81 234 VAL A O 1
ATOM 1931 N N . GLY A 1 235 ? 9.659 11.007 4.911 1.00 94.50 235 GLY A N 1
ATOM 1932 C CA . GLY A 1 235 ? 10.550 10.058 5.557 1.00 94.50 235 GLY A CA 1
ATOM 1933 C C . GLY A 1 235 ? 11.890 9.899 4.865 1.00 94.50 235 GLY A C 1
ATOM 1934 O O . GLY A 1 235 ? 12.079 10.256 3.702 1.00 94.50 235 GLY A O 1
ATOM 1935 N N . ILE A 1 236 ? 12.820 9.341 5.630 1.00 95.19 236 ILE A N 1
ATOM 1936 C CA . ILE A 1 236 ? 14.130 8.881 5.189 1.00 95.19 236 ILE A CA 1
ATOM 193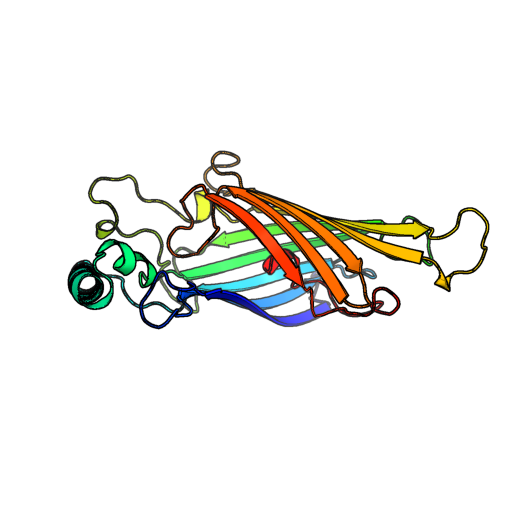7 C C . ILE A 1 236 ? 14.289 7.432 5.638 1.00 95.19 236 ILE A C 1
ATOM 1939 O O . ILE A 1 236 ? 13.805 7.048 6.704 1.00 95.19 236 ILE A O 1
ATOM 1943 N N . GLY A 1 237 ? 14.957 6.624 4.833 1.00 91.50 237 GLY A N 1
ATOM 1944 C CA . GLY A 1 237 ? 15.210 5.232 5.151 1.00 91.50 237 GLY A CA 1
ATOM 1945 C C . GLY A 1 237 ? 16.287 4.630 4.269 1.00 91.50 237 GLY A C 1
ATOM 1946 O O . GLY A 1 237 ? 17.000 5.330 3.549 1.00 91.50 237 GLY A O 1
ATOM 1947 N N . PHE A 1 238 ? 16.371 3.309 4.341 1.00 88.62 238 PHE A N 1
ATOM 1948 C CA . PHE A 1 238 ? 17.249 2.496 3.517 1.00 88.62 238 PHE A CA 1
ATOM 1949 C C . PHE A 1 238 ? 16.411 1.489 2.744 1.00 88.62 238 PHE A C 1
ATOM 1951 O O . PHE A 1 238 ? 15.425 0.971 3.271 1.00 88.62 238 PHE A O 1
ATOM 1958 N N . GLU A 1 239 ? 16.814 1.185 1.519 1.00 82.00 239 GLU A N 1
ATOM 1959 C CA . GLU A 1 239 ? 16.179 0.145 0.714 1.00 82.00 239 GLU A CA 1
ATOM 1960 C C . GLU A 1 239 ? 17.062 -1.107 0.710 1.00 82.00 239 GLU A C 1
ATOM 1962 O O . GLU A 1 239 ? 18.145 -1.114 0.132 1.00 82.00 239 GLU A O 1
ATOM 1967 N N . ILE A 1 240 ? 16.618 -2.168 1.389 1.00 72.19 240 ILE A N 1
ATOM 1968 C CA . ILE A 1 240 ? 17.336 -3.448 1.457 1.00 72.19 240 ILE A CA 1
ATOM 1969 C C . ILE A 1 240 ? 16.543 -4.476 0.646 1.00 72.19 240 ILE A C 1
ATOM 1971 O O . ILE A 1 240 ? 15.400 -4.780 0.977 1.00 72.19 240 ILE A O 1
ATOM 1975 N N . GLY A 1 241 ? 17.150 -4.996 -0.420 1.00 63.34 241 GLY A N 1
ATOM 1976 C CA . GLY A 1 241 ? 16.491 -5.836 -1.427 1.00 63.34 241 GLY A CA 1
ATOM 1977 C C . GLY A 1 241 ? 16.791 -5.321 -2.836 1.00 63.34 241 GLY A C 1
ATOM 1978 O O . GLY A 1 241 ? 16.882 -4.115 -3.041 1.00 63.34 241 GLY A O 1
ATOM 1979 N N . SER A 1 242 ? 17.048 -6.228 -3.792 1.00 44.00 242 SER A N 1
ATOM 1980 C CA . SER A 1 242 ? 17.655 -5.902 -5.102 1.00 44.00 242 SER A CA 1
ATOM 1981 C C . SER A 1 242 ? 18.938 -5.049 -4.963 1.00 44.00 242 SER A C 1
ATOM 1983 O O . SER A 1 242 ? 19.214 -4.159 -5.766 1.00 44.00 242 SER A O 1
ATOM 1985 N N . SER A 1 243 ? 19.732 -5.301 -3.921 1.00 35.22 243 SER A N 1
ATOM 1986 C CA . SER A 1 243 ? 20.903 -4.505 -3.531 1.00 35.22 243 SER A CA 1
ATOM 1987 C C . SER A 1 243 ? 22.152 -4.784 -4.367 1.00 35.22 243 SER A C 1
ATOM 1989 O O . SER A 1 243 ? 23.269 -4.688 -3.866 1.00 35.22 243 SER A O 1
ATOM 1991 N N . ASP A 1 244 ? 21.970 -5.091 -5.645 1.00 36.31 244 ASP A N 1
ATOM 1992 C CA . ASP A 1 244 ? 23.015 -4.826 -6.610 1.00 36.31 244 ASP A CA 1
ATOM 1993 C C . ASP A 1 244 ? 22.408 -4.036 -7.763 1.00 36.31 244 ASP A C 1
ATOM 1995 O O . ASP A 1 244 ? 21.808 -4.584 -8.685 1.00 36.31 244 ASP A O 1
ATOM 1999 N N . LEU A 1 245 ? 22.583 -2.714 -7.720 1.00 43.09 245 LEU A N 1
ATOM 2000 C CA . LEU A 1 245 ? 22.248 -1.812 -8.828 1.00 43.09 245 LEU A CA 1
ATOM 2001 C C . LEU A 1 245 ? 23.082 -2.123 -10.095 1.00 43.09 245 LEU A C 1
ATOM 2003 O O . LEU A 1 245 ? 22.954 -1.430 -11.108 1.00 43.09 245 LEU A O 1
ATOM 2007 N N . ARG A 1 246 ? 23.951 -3.148 -10.038 1.00 39.03 246 ARG A N 1
ATOM 2008 C CA . ARG A 1 246 ? 24.723 -3.716 -11.148 1.00 39.03 246 ARG A CA 1
ATOM 2009 C C . ARG A 1 246 ? 24.298 -5.140 -11.544 1.00 39.03 246 ARG A C 1
ATOM 2011 O O . ARG A 1 246 ? 24.614 -5.535 -12.665 1.00 39.03 246 ARG A O 1
ATOM 2018 N N . GLU A 1 247 ? 23.577 -5.892 -10.706 1.00 35.16 247 GLU A N 1
ATOM 2019 C CA . GLU A 1 247 ? 23.340 -7.338 -10.918 1.00 35.16 247 GLU A CA 1
ATOM 2020 C C . GLU A 1 247 ? 21.877 -7.805 -10.850 1.00 35.16 247 GLU A C 1
ATOM 2022 O O . GLU A 1 247 ? 21.596 -8.992 -11.022 1.00 35.16 247 GLU A O 1
ATOM 2027 N N . THR A 1 248 ? 20.897 -6.914 -10.710 1.00 38.28 248 THR A N 1
ATOM 2028 C CA . THR A 1 248 ? 19.480 -7.313 -10.731 1.00 38.28 248 THR A CA 1
ATOM 2029 C C . THR A 1 248 ? 18.926 -7.459 -12.144 1.00 38.28 248 THR A C 1
ATOM 2031 O O . THR A 1 248 ? 18.018 -6.761 -12.573 1.00 38.28 248 THR A O 1
ATOM 2034 N N . ARG A 1 249 ? 19.467 -8.436 -12.880 1.00 39.50 249 ARG A N 1
ATOM 2035 C CA . ARG A 1 249 ? 18.961 -8.828 -14.204 1.00 39.50 249 ARG A CA 1
ATOM 2036 C C . ARG A 1 249 ? 17.770 -9.792 -14.160 1.00 39.50 249 ARG A C 1
ATOM 2038 O O . ARG A 1 249 ? 17.212 -10.040 -15.216 1.00 39.50 249 ARG A O 1
ATOM 2045 N N . ASN A 1 250 ? 17.390 -10.361 -13.005 1.00 31.12 250 ASN A N 1
ATOM 2046 C CA . ASN A 1 250 ? 16.464 -11.511 -12.983 1.00 31.12 250 ASN A CA 1
ATOM 2047 C C . ASN A 1 250 ? 15.544 -11.667 -11.750 1.00 31.12 250 ASN A C 1
ATOM 2049 O O . ASN A 1 250 ? 14.985 -12.745 -11.567 1.00 31.12 250 ASN A O 1
ATOM 2053 N N . ILE A 1 251 ? 15.341 -10.649 -10.904 1.00 31.31 251 ILE A N 1
ATOM 2054 C CA . ILE A 1 251 ? 14.351 -10.764 -9.812 1.00 31.31 251 ILE A CA 1
ATOM 2055 C C . ILE A 1 251 ? 13.083 -9.996 -10.208 1.00 31.31 251 ILE A C 1
ATOM 2057 O O . ILE A 1 251 ? 13.173 -8.798 -10.487 1.00 31.31 251 ILE A O 1
ATOM 2061 N N . PRO A 1 252 ? 11.901 -10.640 -10.259 1.00 34.25 252 PRO A N 1
ATOM 2062 C CA . PRO A 1 252 ? 10.656 -9.957 -10.578 1.00 34.25 252 PRO A CA 1
ATOM 2063 C C . PRO A 1 252 ? 10.378 -8.849 -9.555 1.00 34.25 252 PRO A C 1
ATOM 2065 O O . PRO A 1 252 ? 10.027 -9.114 -8.412 1.00 34.25 252 PRO A O 1
ATOM 2068 N N . ASN A 1 253 ? 10.471 -7.588 -9.980 1.00 47.12 253 ASN A N 1
ATOM 2069 C CA . ASN A 1 253 ? 10.087 -6.399 -9.202 1.00 47.12 253 ASN A CA 1
ATOM 2070 C C . ASN A 1 253 ? 8.558 -6.286 -8.942 1.00 47.12 253 ASN A C 1
ATOM 2072 O O . ASN A 1 253 ? 8.037 -5.187 -8.751 1.00 47.12 253 ASN A O 1
ATOM 2076 N N . ALA A 1 254 ? 7.820 -7.403 -8.943 1.00 38.16 254 ALA A N 1
ATOM 2077 C CA . ALA A 1 254 ? 6.363 -7.444 -8.785 1.00 38.16 254 ALA A CA 1
ATOM 2078 C C . ALA A 1 254 ? 5.878 -6.896 -7.432 1.00 38.16 254 ALA A C 1
ATOM 2080 O O . ALA A 1 254 ? 4.783 -6.340 -7.348 1.00 38.16 254 ALA A O 1
ATOM 2081 N N . ASP A 1 255 ? 6.714 -6.957 -6.395 1.00 50.47 255 ASP A N 1
ATOM 2082 C CA . ASP A 1 255 ? 6.323 -6.520 -5.054 1.00 50.47 255 ASP A CA 1
ATOM 2083 C C . ASP A 1 255 ? 6.354 -4.998 -4.879 1.00 50.47 255 ASP A C 1
ATOM 2085 O O . ASP A 1 255 ? 5.612 -4.454 -4.063 1.00 50.47 255 ASP A O 1
ATOM 2089 N N . ARG A 1 256 ? 7.147 -4.257 -5.667 1.00 57.44 256 ARG A N 1
ATOM 2090 C CA . ARG A 1 256 ? 7.353 -2.824 -5.403 1.00 57.44 256 ARG A CA 1
ATOM 2091 C C . ARG A 1 256 ? 6.092 -1.988 -5.609 1.00 57.44 256 ARG A C 1
ATOM 2093 O O . ARG A 1 256 ? 5.825 -1.085 -4.823 1.00 57.44 256 ARG A O 1
ATOM 2100 N N . ALA A 1 257 ? 5.283 -2.312 -6.614 1.00 50.78 257 ALA A N 1
ATOM 2101 C CA . ALA A 1 257 ? 4.010 -1.630 -6.830 1.00 50.78 257 ALA A CA 1
ATOM 2102 C C . ALA A 1 257 ? 3.003 -1.891 -5.690 1.00 50.78 257 ALA A C 1
ATOM 2104 O O . ALA A 1 257 ? 2.181 -1.024 -5.391 1.00 50.78 257 ALA A O 1
ATOM 2105 N N . ASN A 1 258 ? 3.121 -3.037 -5.008 1.00 50.88 258 ASN A N 1
ATOM 2106 C CA . ASN A 1 258 ? 2.304 -3.397 -3.849 1.00 50.88 258 ASN A CA 1
ATOM 2107 C C . ASN A 1 258 ? 2.837 -2.824 -2.522 1.00 50.88 258 ASN A C 1
ATOM 2109 O O . ASN A 1 258 ? 2.044 -2.662 -1.595 1.00 50.88 258 ASN A O 1
ATOM 2113 N N . ILE A 1 259 ? 4.140 -2.526 -2.434 1.00 53.41 259 ILE A N 1
ATOM 2114 C CA . ILE A 1 259 ? 4.810 -1.948 -1.255 1.00 53.41 259 ILE A CA 1
ATOM 2115 C C . ILE A 1 259 ? 4.619 -0.425 -1.162 1.00 53.41 259 ILE A C 1
ATOM 2117 O O . ILE A 1 259 ? 4.444 0.101 -0.059 1.00 53.41 259 ILE A O 1
ATOM 2121 N N . LEU A 1 260 ? 4.711 0.285 -2.295 1.00 48.12 260 LEU A N 1
ATOM 2122 C CA . LEU A 1 260 ? 4.685 1.757 -2.342 1.00 48.12 260 LEU A CA 1
ATOM 2123 C C . LEU A 1 260 ? 3.298 2.353 -2.155 1.00 48.12 260 LEU A C 1
ATOM 2125 O O . LEU A 1 260 ? 3.226 3.438 -1.531 1.00 48.12 260 LEU A O 1
#

Nearest PDB structures (foldseek):
  7tt0-assembly1_A  TM=3.494E-01  e=2.783E-01  Escherichia coli
  7tt2-assembly1_A  TM=3.125E-01  e=1.169E-01  Escherichia coli
  4c4v-assembly1_A  TM=2.896E-01  e=2.011E-01  Escherichia coli
  7nbx-assembly1_A  TM=2.879E-01  e=3.457E-01  Escherichia coli K-12
  7t5q-assembly1_I  TM=2.310E-01  e=3.756E+00  Homo sapiens

pLDDT: mean 86.09, std 16.61, range [31.12, 98.38]

Sequence (260 aa):
MWYWPEEWYASLTGRFSQYVKTRDSSPVIGKRFNPALVARFLQKGENYLDLSIGHESNGQNINTPGQFASEEAEQIEKNGNAGFARDKISRGWDYLGVTWKNAEYFKPDELPGLTTYYQFRYFLDNGPLQGGKEEWYEFENPGAEPEKRSEYDGLSALFVYDYYLKSDPGSSDSKSKKPVKFAAKYTTGYSKLFKHNTLRFELGFEMWSLPWLVFISQGYNSDLVDYYENTTTVGIGFEIGSSDLRETRNIPNADRANIL

Foldseek 3Di:
DDFAFPDKDKDWDKDWDWQDPQFVPRDTQQIKIKIKIWTWGPDDQQWIKIKIKIKIWRPADDDDLVQLVVQLVVCCVGRVGSVCSLSRQIFMFIWIKIKTKDFDCPDPPAGGQKIKIWMFIDTDCQDDPPGGGRADDCSVPPPDDGDDPLFAFGTKMKMKGKDWDQQDPDDPDPVRTWIKMKMWMWGGHPVNPPPWIKIKIKIWTADPLFTKIWMWMFTACPGRSGRHDTDIDTDIDGDDPPSPSPPPSDDNPVCVNVHD

Mean predicted aligned error: 7.24 Å

Secondary structure (DSSP, 8-state):
-PPPPSEEEEEEEEEEEE--SSSTT--EEEEEEEEEEEEEEEEETTEEEEEEEEEEE----B-SHHHHHHHHHHHHHHHS-GGGGGGGB--EEEEEEEEEEEEE-SSTTSS-SEEEEEEEEEE-SEETTTEE-B---GGGSTTSPPP-GGGTSEEEEEEEEEEEEES-TT---GGGEEEEEEEEEEEEESSSTTTSEEEEEEEEEEETTEEEEEEEEEES-SSSTTTTS-EEEEEEEE--SS--TTT-SSS-GGGHHHH-

Solvent-accessible surface area (backbone atoms only — not comparable to full-atom values): 14292 Å² total; per-residue (Å²): 135,87,86,72,66,80,44,75,50,76,49,74,43,77,46,79,37,65,42,79,83,80,42,73,90,39,45,77,53,52,35,39,42,35,44,31,46,37,38,31,30,81,71,58,88,80,21,32,37,36,41,31,46,34,40,38,31,38,85,44,78,34,83,47,63,70,54,46,58,54,37,21,54,52,24,34,74,70,61,72,38,42,76,61,32,54,69,39,39,30,29,33,38,20,31,44,36,41,39,41,37,45,58,42,60,82,43,98,89,58,69,45,38,37,35,39,37,43,38,40,42,50,74,34,71,65,25,96,85,74,34,62,47,40,60,64,58,61,78,80,50,74,91,58,83,81,58,55,65,47,33,45,35,35,33,36,40,37,42,36,37,51,44,67,48,74,72,50,102,80,63,90,58,80,87,48,55,44,59,36,36,41,35,42,35,41,34,17,6,74,77,37,67,76,73,32,53,25,43,34,41,37,44,34,38,69,55,95,91,38,46,37,32,38,38,44,33,43,23,41,56,82,41,70,71,53,26,84,44,78,45,78,47,74,51,74,51,70,61,86,70,77,81,37,99,87,67,69,85,82,70,83,71,71,57,54,80,74,68,110

Radius of gyration: 20.85 Å; Cα contacts (8 Å, |Δi|>4): 592; chains: 1; bounding box: 61×35×60 Å